Protein 5Y44 (pdb70)

Organism: Homo sapiens (NCBI:txid9606)

InterPro domains:
  IPR000536 Nuclear hormone receptor, ligand-binding domain [PF00104] (298-469)
  IPR000536 Nuclear hormone receptor, ligand-binding domain [PS51843] (262-486)
  IPR000536 Nuclear hormone receptor, ligand-binding domain [SM00430] (303-458)
  IPR001628 Zinc finger, nuclear hormone receptor-type [PF00105] (136-202)
  IPR001628 Zinc finger, nuclear hormone receptor-type [PR00047] (137-153)
  IPR001628 Zinc finger, nuclear hormone receptor-type [PR00047] (153-168)
  IPR001628 Zinc finger, nuclear hormone receptor-type [PR00047] (186-194)
  IPR001628 Zinc finger, nuclear hormone receptor-type [PR00047] (194-202)
  IPR001628 Zinc finger, nuclear hormone receptor-type [PS00031] (137-163)
  IPR001628 Zinc finger, nuclear hormone receptor-type [PS51030] (134-209)
  IPR001628 Zinc finger, nuclear hormone receptor-type [SM00399] (134-205)
  IPR001723 Nuclear hormone receptor [PR00398] (304-325)
  IPR001723 Nuclear hormone receptor [PR00398] (325-341)
  IPR001723 Nuclear hormone receptor [PR00398] (389-404)
  IPR001723 Nuclear hormone receptor [PR00398] (446-463)
  IPR001728 Thyroid hormone receptor [PR00546] (125-139)
  IPR001728 Thyroid hormone receptor [PR00546] (301-322)
  IPR001728 Thyroid hormone receptor [PR00546] (327-346)
  IPR001728 Thyroid hormone receptor [PR00546] (389-411)
  IPR013088 Zinc finger, NHR/GATA-type [G3DSA:3.30.50.10] (129-211)

Nearest PDB structures (foldseek):
  5y44-assembly1_A  TM=1.004E+00  e=1.341E-29  Homo sapiens
  5y49-assembly1_A  TM=9.981E-01  e=1.741E-26  Homo sapiens
  5yxj-assembly1_A  TM=9.902E-01  e=1.170E-25  Homo sapiens
  3bej-assembly1_A  TM=9.852E-01  e=1.356E-24  Homo sapiens
  5yxl-assembly2_C  TM=9.918E-01  e=2.159E-23  Homo sapiens

CATH classification: 1.10.565.10

Sequence (235 aa):
ELTPDQQTLLHFIMDSYNKQRMPQEITNKILKEAFSAEENFLILTEMATNHVQVLVEFTKKLPGFQTLDHEDQIALLKGSAVEAMFLRSAEIFNKSGHSDLLEERIRNSGISDEYITPMFSFYKSIGELKMTQEEYALLTAIVILSPDRQYIKDREAVEKLQEPLLDVLQKLCKIHQPENPQHFAKLLGRLTELRTFNHHHAEMLMSWRVDHKFTPLLQEIWDVEHQLLRYLLDK

GO terms:
  GO:0000976 transcription cis-regulatory region binding (F, IMP)
  GO:0006355 regulation of DNA-templated transcription (P, IMP)
  GO:0005515 protein binding (F, IPI)
  GO:0000977 RNA polymerase II transcription regulatory region sequence-specific DNA binding (F, IDA)
  GO:0045944 positive regulation of transcription by RNA polymerase II (P, IDA)
  GO:0032052 bile acid binding (F, IDA)
  GO:0038186 bile acid nuclear receptor activity (F, IDA)
  GO:1905695 positive regulation of phosphatidic acid biosynthetic process (P, IDA)
  GO:0038185 nuclear receptor-mediated bile acid signaling pathway (P, TAS)
  GO:1903413 cellular response to bile acid (P, IMP)
  GO:0004879 nuclear receptor activity (F, IDA)
  GO:0001228 DNA-binding transcription activator activity, RNA polymerase II-specific (F, IDA)
  GO:0045893 positive regulation of DNA-templated transcription (P, IDA)
  GO:0010903 negative regulation of very-low-density lipoprotein particle remodeling (P, IDA)
  GO:0000785 chromatin (C, IC)
  GO:0035356 intracellular triglyceride homeostasis (P, IDA)
  GO:0043066 negative regulation of apoptotic process (P, IDA)
  GO:0043124 negative regulation of canonical NF-kappaB signal transduction (P, IDA)
  GO:0010988 regulation of low-density lipoprotein particle clearance (P, IDA)
  GO:0032689 negative regulation of type II interferon production (P, IDA)

Radius of gyration: 17.78 Å; Cα contacts (8 Å, |Δi|>4): 221; chains: 2; bounding box: 31×43×45 Å

Secondary structure (DSSP, 8-state):
---HHHHHHHHHHHHHHHH----HHHHHHHHHSPPSHHHHHHHHHHHHHHHHHHHHHHHHTSTTGGGS-HHHHHHHHHHHHHHHHHHHHHHHHH--TTHHHHHHHHTTSS--HHHHHHHHHHHHHHHTT---HHHHHHHHHHHHT-TTSTT-S-HHHHHHHHHHHHHHHHHHHHHH-TT-TTHHHHHHHHHHHHHHHHHHHHHHHHHHTTT----HHHHHHHT-/--HHHHHHHH-

Structure (mmCIF, N/CA/C/O backbone):
data_5Y44
#
_entry.id   5Y44
#
_cell.length_a   34.678
_cell.length_b   161.490
_cell.length_c   115.762
_cell.angle_alpha   90.000
_cell.angle_beta   90.000
_cell.angle_gamma   90.000
#
_symmetry.space_group_name_H-M   'C 2 2 21'
#
loop_
_entity.id
_entity.type
_entity.pdbx_description
1 polymer 'Bile acid receptor'
2 polymer 'Peptide from Nuclear receptor coactivator 1'
3 non-polymer '[(1R,2R,4R)-1,7,7-trimethyl-2-bicyclo[2.2.1]heptanyl] 4-azanyl-3-methyl-benzoate'
4 non-polymer 'SULFATE ION'
5 water water
#
loop_
_atom_site.group_PDB
_atom_site.id
_atom_site.type_symbol
_atom_site.label_atom_id
_atom_site.label_alt_id
_atom_site.label_comp_id
_atom_site.label_asym_id
_atom_site.label_entity_id
_atom_site.label_seq_id
_atom_site.pdbx_PDB_ins_code
_atom_site.Cartn_x
_atom_site.Cartn_y
_atom_site.Cartn_z
_atom_site.occupancy
_atom_site.B_iso_or_equiv
_atom_site.auth_seq_id
_atom_site.auth_comp_id
_atom_site.auth_asym_id
_atom_site.auth_atom_id
_atom_site.pdbx_PDB_model_num
ATOM 1 N N . GLU A 1 1 ? 24.947 37.232 9.934 1.00 56.07 248 GLU A N 1
ATOM 2 C CA . GLU A 1 1 ? 23.632 37.446 10.596 1.00 51.00 248 GLU A CA 1
ATOM 3 C C . GLU A 1 1 ? 23.089 36.133 11.185 1.00 44.30 248 GLU A C 1
ATOM 4 O O . GLU A 1 1 ? 22.478 36.180 12.252 1.00 40.21 248 GLU A O 1
ATOM 10 N N . LEU A 1 2 ? 23.312 34.969 10.558 1.00 37.20 249 LEU A N 1
ATOM 11 C CA . LEU A 1 2 ? 22.753 33.723 11.134 1.00 38.04 249 LEU A CA 1
ATOM 12 C C . LEU A 1 2 ? 23.252 33.532 12.557 1.00 36.46 249 LEU A C 1
ATOM 13 O O . LEU A 1 2 ? 24.412 33.753 12.797 1.00 36.24 249 LEU A O 1
ATOM 18 N N . THR A 1 3 ? 22.368 33.136 13.471 1.00 33.85 250 THR A N 1
ATOM 19 C CA . THR A 1 3 ? 22.738 32.721 14.811 1.00 36.06 250 THR A CA 1
ATOM 20 C C . THR A 1 3 ? 23.361 31.330 14.774 1.00 40.34 250 THR A C 1
ATOM 21 O O . THR A 1 3 ? 23.219 30.601 13.764 1.00 41.22 250 THR A O 1
ATOM 25 N N . PRO A 1 4 ? 24.026 30.934 15.883 1.00 42.87 251 PRO A N 1
ATOM 26 C CA . PRO A 1 4 ? 24.556 29.564 15.975 1.00 39.17 251 PRO A CA 1
ATOM 27 C C . PRO A 1 4 ? 23.493 28.510 15.627 1.00 34.03 251 PRO A C 1
ATOM 28 O O . PRO A 1 4 ? 23.717 27.677 14.782 1.00 30.56 251 PRO A O 1
ATOM 32 N N . ASP A 1 5 ? 22.334 28.592 16.255 1.00 31.53 252 ASP A N 1
ATOM 33 C CA . ASP A 1 5 ? 21.240 27.657 15.981 1.00 31.65 252 ASP A CA 1
ATOM 34 C C . ASP A 1 5 ? 20.720 27.706 14.520 1.00 30.51 252 ASP A C 1
ATOM 35 O O . ASP A 1 5 ? 20.348 26.693 14.007 1.00 27.88 252 ASP A O 1
ATOM 40 N N . GLN A 1 6 ? 20.733 28.866 13.873 1.00 29.78 253 GLN A N 1
ATOM 41 C CA . GLN A 1 6 ? 20.368 28.979 12.451 1.00 33.75 253 GLN A CA 1
ATOM 42 C C . GLN A 1 6 ? 21.354 28.280 11.511 1.00 34.52 253 GLN A C 1
ATOM 43 O O . GLN A 1 6 ? 20.945 27.740 10.464 1.00 27.72 253 GLN A O 1
ATOM 49 N N . GLN A 1 7 ? 22.631 28.321 11.907 1.00 36.61 254 GLN A N 1
ATOM 50 C CA . GLN A 1 7 ? 23.727 27.728 11.137 1.00 36.64 254 GLN A CA 1
ATOM 51 C C . GLN A 1 7 ? 23.561 26.249 11.215 1.00 33.18 254 GLN A C 1
ATOM 52 O O . GLN A 1 7 ? 23.615 25.573 10.185 1.00 33.70 254 GLN A O 1
ATOM 58 N N . THR A 1 8 ? 23.445 25.765 12.452 1.00 30.19 255 THR A N 1
ATOM 59 C CA . THR A 1 8 ? 23.212 24.351 12.759 1.00 30.85 255 THR A CA 1
ATOM 60 C C . THR A 1 8 ? 22.046 23.805 11.921 1.00 33.23 255 THR A C 1
ATOM 61 O O . THR A 1 8 ? 22.188 22.748 11.290 1.00 32.60 255 THR A O 1
ATOM 65 N N . LEU A 1 9 ? 20.920 24.554 11.915 1.00 29.48 256 LEU A N 1
ATOM 66 C CA . LEU A 1 9 ? 19.736 24.216 11.110 1.00 27.11 256 LEU A CA 1
ATOM 67 C C . LEU A 1 9 ? 20.056 24.217 9.632 1.00 24.94 256 LEU A C 1
ATOM 68 O O . LEU A 1 9 ? 19.629 23.326 8.959 1.00 24.10 256 LEU A O 1
ATOM 73 N N . LEU A 1 10 ? 20.775 25.221 9.150 1.00 22.35 257 LEU A N 1
ATOM 74 C CA . LEU A 1 10 ? 21.122 25.301 7.742 1.00 21.59 257 LEU A CA 1
ATOM 75 C C . LEU A 1 10 ? 22.012 24.128 7.276 1.00 23.21 257 LEU A C 1
ATOM 76 O O . LEU A 1 10 ? 21.852 23.637 6.165 1.00 20.60 257 LEU A O 1
ATOM 81 N N . HIS A 1 11 ? 22.912 23.686 8.144 1.00 24.48 258 HIS A N 1
ATOM 82 C CA . HIS A 1 11 ? 23.832 22.598 7.838 1.00 24.44 258 HIS A CA 1
ATOM 83 C C . HIS A 1 11 ? 23.121 21.268 7.766 1.00 25.34 258 HIS A C 1
ATOM 84 O O . HIS A 1 11 ? 23.406 20.504 6.835 1.00 24.69 258 HIS A O 1
ATOM 91 N N . PHE A 1 12 ? 22.234 20.978 8.722 1.00 24.13 259 PHE A N 1
ATOM 92 C CA . PHE A 1 12 ? 21.395 19.784 8.626 1.00 27.41 259 PHE A CA 1
ATOM 93 C C . PHE A 1 12 ? 20.622 19.669 7.327 1.00 24.82 259 PHE A C 1
ATOM 94 O O . PHE A 1 12 ? 20.582 18.607 6.723 1.00 26.77 259 PHE A O 1
ATOM 102 N N . ILE A 1 13 ? 19.988 20.777 6.961 1.00 22.72 260 ILE A N 1
ATOM 103 C CA . ILE A 1 13 ? 19.265 20.929 5.715 1.00 21.86 260 ILE A CA 1
ATOM 104 C C . ILE A 1 13 ? 20.161 20.657 4.495 1.00 22.81 260 ILE A C 1
ATOM 105 O O . ILE A 1 13 ? 19.774 19.930 3.609 1.00 22.16 260 ILE A O 1
ATOM 110 N N . MET A 1 14 ? 21.298 21.329 4.427 1.00 24.12 261 MET A N 1
ATOM 111 C CA . MET A 1 14 ? 22.270 21.134 3.369 1.00 23.87 261 MET A CA 1
ATOM 112 C C . MET A 1 14 ? 22.862 19.712 3.343 1.00 24.52 261 MET A C 1
ATOM 113 O O . MET A 1 14 ? 22.999 19.141 2.292 1.00 21.16 261 MET A O 1
ATOM 118 N N . ASP A 1 15 ? 23.146 19.128 4.492 1.00 26.78 262 ASP A N 1
ATOM 119 C CA . ASP A 1 15 ? 23.613 17.738 4.546 1.00 29.51 262 ASP A CA 1
ATOM 120 C C . ASP A 1 15 ? 22.620 16.782 3.881 1.00 32.08 262 ASP A C 1
ATOM 121 O O . ASP A 1 15 ? 22.980 15.924 3.066 1.00 26.76 262 ASP A O 1
ATOM 126 N N . SER A 1 16 ? 21.357 17.025 4.164 1.00 29.92 263 SER A N 1
ATOM 127 C CA . SER A 1 16 ? 20.313 16.166 3.705 1.00 28.48 263 SER A CA 1
ATOM 128 C C . SER A 1 16 ? 20.018 16.484 2.229 1.00 23.33 263 SER A C 1
ATOM 129 O O . SER A 1 16 ? 19.920 15.620 1.399 1.00 23.28 263 SER A O 1
ATOM 132 N N . TYR A 1 17 ? 20.010 17.731 1.865 1.00 21.89 264 TYR A N 1
ATOM 133 C CA . TYR A 1 17 ? 19.750 18.088 0.494 1.00 22.41 264 TYR A CA 1
ATOM 134 C C . TYR A 1 17 ? 20.790 17.530 -0.461 1.00 26.06 264 TYR A C 1
ATOM 135 O O . TYR A 1 17 ? 20.472 17.154 -1.593 1.00 26.08 264 TYR A O 1
ATOM 144 N N . ASN A 1 18 ? 22.043 17.522 -0.026 1.00 28.02 265 ASN A N 1
ATOM 145 C CA . ASN A 1 18 ? 23.107 17.019 -0.882 1.00 34.15 265 ASN A CA 1
ATOM 146 C C . ASN A 1 18 ? 23.166 15.507 -1.059 1.00 35.17 265 ASN A C 1
ATOM 147 O O . ASN A 1 18 ? 23.692 15.084 -2.027 1.00 37.82 265 ASN A O 1
ATOM 152 N N . LYS A 1 19 ? 22.648 14.705 -0.135 1.00 39.09 266 LYS A N 1
ATOM 153 C CA . LYS A 1 19 ? 22.575 13.263 -0.331 1.00 41.74 266 LYS A CA 1
ATOM 154 C C . LYS A 1 19 ? 21.615 12.845 -1.446 1.00 44.38 266 LYS A C 1
ATOM 155 O O . LYS A 1 19 ? 21.698 11.723 -1.903 1.00 43.53 266 LYS A O 1
ATOM 161 N N . GLN A 1 20 ? 20.802 13.777 -1.946 1.00 47.86 267 GLN A N 1
ATOM 162 C CA . GLN A 1 20 ? 19.838 13.551 -3.038 1.00 54.08 267 GLN A CA 1
ATOM 163 C C . GLN A 1 20 ? 20.572 13.385 -4.320 1.00 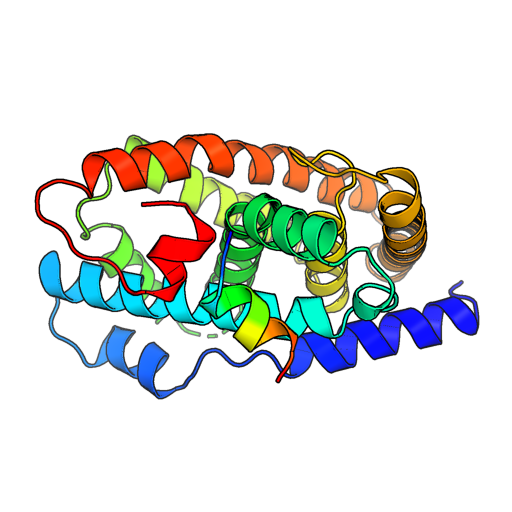52.32 267 GLN A C 1
ATOM 164 O O . GLN A 1 20 ? 21.100 14.337 -4.826 1.00 54.13 267 GLN A O 1
ATOM 170 N N . ARG A 1 21 ? 20.548 12.201 -4.876 1.00 55.91 268 ARG A N 1
ATOM 171 C CA . ARG A 1 21 ? 21.214 11.875 -6.147 1.00 59.93 268 ARG A CA 1
ATOM 172 C C . ARG A 1 21 ? 20.116 11.542 -7.155 1.00 48.51 268 ARG A C 1
ATOM 173 O O . ARG A 1 21 ? 19.202 10.818 -6.824 1.00 43.35 268 ARG A O 1
ATOM 181 N N . MET A 1 22 ? 20.165 12.127 -8.343 1.00 49.15 269 MET A N 1
ATOM 182 C CA . MET A 1 22 ? 19.497 11.566 -9.551 1.00 48.41 269 MET A CA 1
ATOM 183 C C . MET A 1 22 ? 20.433 10.440 -10.040 1.00 39.34 269 MET A C 1
ATOM 184 O O . MET A 1 22 ? 21.551 10.724 -10.388 1.00 33.75 269 MET A O 1
ATOM 189 N N . PRO A 1 23 ? 20.021 9.153 -9.987 1.00 34.67 270 PRO A N 1
ATOM 190 C CA . PRO A 1 23 ? 20.968 8.133 -10.401 1.00 33.05 270 PRO A CA 1
ATOM 191 C C . PRO A 1 23 ? 21.443 8.210 -11.873 1.00 32.72 270 PRO A C 1
ATOM 192 O O . PRO A 1 23 ? 20.674 8.501 -12.810 1.00 26.73 270 PRO A O 1
ATOM 196 N N . GLN A 1 24 ? 22.714 7.897 -12.040 1.00 32.76 271 GLN A N 1
ATOM 197 C CA . GLN A 1 24 ? 23.316 7.781 -13.327 1.00 35.07 271 GLN A CA 1
ATOM 198 C C . GLN A 1 24 ? 22.543 6.852 -14.267 1.00 34.86 271 GLN A C 1
ATOM 199 O O . GLN A 1 24 ? 22.397 7.152 -15.437 1.00 34.12 271 GLN A O 1
ATOM 205 N N . GLU A 1 25 ? 22.090 5.711 -13.771 1.00 37.57 272 GLU A N 1
ATOM 206 C CA . GLU A 1 25 ? 21.317 4.783 -14.578 1.00 38.14 272 GLU A CA 1
ATOM 207 C C . GLU A 1 25 ? 20.162 5.533 -15.298 1.00 32.59 272 GLU A C 1
ATOM 208 O O . GLU A 1 25 ? 19.831 5.212 -16.441 1.00 33.89 272 GLU A O 1
ATOM 214 N N . ILE A 1 26 ? 19.599 6.558 -14.673 1.00 27.68 273 ILE A N 1
ATOM 215 C CA . ILE A 1 26 ? 18.447 7.273 -15.230 1.00 27.66 273 ILE A CA 1
ATOM 216 C C . ILE A 1 26 ? 18.830 8.359 -16.153 1.00 25.13 273 ILE A C 1
ATOM 217 O O . ILE A 1 26 ? 18.199 8.560 -17.237 1.00 21.98 273 ILE A O 1
ATOM 222 N N . THR A 1 27 ? 19.882 9.057 -15.781 1.00 25.29 274 THR A N 1
ATOM 223 C CA . THR A 1 27 ? 20.380 10.106 -16.667 1.00 28.04 274 THR A CA 1
ATOM 224 C C . THR A 1 27 ? 20.910 9.443 -17.959 1.00 25.75 274 THR A C 1
ATOM 225 O O . THR A 1 27 ? 20.708 9.994 -19.059 1.00 21.34 274 THR A O 1
ATOM 229 N N . ASN A 1 28 ? 21.503 8.246 -17.813 1.00 21.89 275 ASN A N 1
ATOM 230 C CA . ASN A 1 28 ? 21.982 7.506 -18.972 1.00 24.27 275 ASN A CA 1
ATOM 231 C C . ASN A 1 28 ? 20.838 7.280 -19.982 1.00 24.08 275 ASN A C 1
ATOM 232 O O . ASN A 1 28 ? 21.052 7.448 -21.160 1.00 21.42 275 ASN A O 1
ATOM 237 N N . LYS A 1 29 ? 19.644 6.914 -19.522 1.00 23.21 276 LYS A N 1
ATOM 238 C CA . LYS A 1 29 ? 18.532 6.634 -20.425 1.00 24.22 276 LYS A CA 1
ATOM 239 C C . LYS A 1 29 ? 18.106 7.826 -21.283 1.00 23.57 276 LYS A C 1
ATOM 240 O O . LYS A 1 29 ? 17.701 7.661 -22.427 1.00 23.60 276 LYS A O 1
ATOM 246 N N . ILE A 1 30 ? 18.263 9.021 -20.742 1.00 27.41 277 ILE A N 1
ATOM 247 C CA . ILE A 1 30 ? 17.977 10.243 -21.439 1.00 30.45 277 ILE A CA 1
ATOM 248 C C . ILE A 1 30 ? 18.718 10.347 -22.744 1.00 32.73 277 ILE A C 1
ATOM 249 O O . ILE A 1 30 ? 18.131 10.826 -23.689 1.00 33.68 277 ILE A O 1
ATOM 254 N N . LEU A 1 31 ? 19.945 9.836 -22.847 1.00 37.19 278 LEU A N 1
ATOM 255 C CA . LEU A 1 31 ? 20.597 9.636 -24.185 1.00 39.63 278 LEU A CA 1
ATOM 256 C C . LEU A 1 31 ? 20.484 8.241 -24.728 1.00 43.07 278 LEU A C 1
ATOM 257 O O . LEU A 1 31 ? 20.244 8.029 -25.896 1.00 55.60 278 LEU A O 1
ATOM 262 N N . LYS A 1 32 ? 20.720 7.259 -23.908 1.00 39.71 279 LYS A N 1
ATOM 263 C CA . LYS A 1 32 ? 20.911 5.948 -24.452 1.00 42.65 279 LYS A CA 1
ATOM 264 C C . LYS A 1 32 ? 19.648 5.283 -25.001 1.00 39.75 279 LYS A C 1
ATOM 265 O O . LYS A 1 32 ? 19.777 4.263 -25.681 1.00 43.50 279 LYS A O 1
ATOM 271 N N . GLU A 1 33 ? 18.448 5.758 -24.676 1.00 31.82 280 GLU A N 1
ATOM 272 C CA . GLU A 1 33 ? 17.300 5.041 -25.149 1.00 33.15 280 GLU A CA 1
ATOM 273 C C . GLU A 1 33 ? 16.850 5.670 -26.447 1.00 31.62 280 GLU A C 1
ATOM 274 O O . GLU A 1 33 ? 16.993 6.872 -26.660 1.00 31.55 280 GLU A O 1
ATOM 280 N N . ALA A 1 34 ? 16.260 4.830 -27.278 1.00 29.72 281 ALA A N 1
ATOM 281 C CA . ALA A 1 34 ? 15.414 5.257 -28.398 1.00 31.74 281 ALA A CA 1
ATOM 282 C C . ALA A 1 34 ? 14.340 6.258 -27.968 1.00 30.24 281 ALA A C 1
ATOM 283 O O . ALA A 1 34 ? 13.930 6.288 -26.820 1.00 29.44 281 ALA A O 1
ATOM 285 N N . PHE A 1 35 ? 13.915 7.076 -28.911 1.00 29.83 282 PHE A N 1
ATOM 286 C CA . PHE A 1 35 ? 12.860 8.038 -28.742 1.00 30.92 282 PHE A CA 1
ATOM 287 C C . PHE A 1 35 ? 11.611 7.504 -29.401 1.00 34.32 282 PHE A C 1
ATOM 288 O O . PHE A 1 35 ? 11.622 7.119 -30.558 1.00 39.78 282 PHE A O 1
ATOM 296 N N . SER A 1 36 ? 10.540 7.465 -28.645 1.00 33.45 283 SER A N 1
ATOM 297 C CA . SER A 1 36 ? 9.203 7.361 -29.183 1.00 30.12 283 SER A CA 1
ATOM 298 C C . SER A 1 36 ? 8.412 7.902 -28.009 1.00 32.12 283 SER A C 1
ATOM 299 O O . SER A 1 36 ? 8.990 8.144 -26.946 1.00 31.51 283 SER A O 1
ATOM 302 N N . ALA A 1 37 ? 7.116 8.112 -28.185 1.00 32.48 284 ALA A N 1
ATOM 303 C CA . ALA A 1 37 ? 6.262 8.578 -27.123 1.00 31.80 284 ALA A CA 1
ATOM 304 C C . ALA A 1 37 ? 6.259 7.648 -25.904 1.00 31.43 284 ALA A C 1
ATOM 305 O O . ALA A 1 37 ? 6.163 8.104 -24.761 1.00 29.01 284 ALA A O 1
ATOM 307 N N . GLU A 1 38 ? 6.365 6.361 -26.189 1.00 32.29 285 GLU A N 1
ATOM 308 C CA . GLU A 1 38 ? 6.302 5.296 -25.224 1.00 32.58 285 GLU A CA 1
ATOM 309 C C . GLU A 1 38 ? 7.568 5.221 -24.408 1.00 28.89 285 GLU A C 1
ATOM 310 O O . GLU A 1 38 ? 7.507 5.150 -23.213 1.00 29.37 285 GLU A O 1
ATOM 316 N N . GLU A 1 39 ? 8.715 5.245 -25.065 1.00 28.73 286 GLU A N 1
ATOM 317 C CA . GLU A 1 39 ? 10.006 5.230 -24.390 1.00 28.09 286 GLU A CA 1
ATOM 318 C C . GLU A 1 39 ? 10.213 6.470 -23.571 1.00 21.69 286 GLU A C 1
ATOM 319 O O . GLU A 1 39 ? 10.651 6.391 -22.470 1.00 23.38 286 GLU A O 1
ATOM 325 N N . ASN A 1 40 ? 9.831 7.588 -24.100 1.00 20.87 287 ASN A N 1
ATOM 326 C CA . ASN A 1 40 ? 9.939 8.842 -23.422 1.00 21.27 287 ASN A CA 1
ATOM 327 C C . ASN A 1 40 ? 9.055 8.846 -22.118 1.00 21.77 287 ASN A C 1
ATOM 328 O O . ASN A 1 40 ? 9.509 9.194 -20.991 1.00 18.93 287 ASN A O 1
ATOM 333 N N . PHE A 1 41 ? 7.818 8.429 -22.276 1.00 21.90 288 PHE A N 1
ATOM 334 C CA . PHE A 1 41 ? 6.944 8.257 -21.140 1.00 25.33 288 PHE A CA 1
ATOM 335 C C . PHE A 1 41 ? 7.512 7.273 -20.111 1.00 23.82 288 PHE A C 1
ATOM 336 O O . PHE A 1 41 ? 7.420 7.533 -18.923 1.00 22.28 288 PHE A O 1
ATOM 344 N N . LEU A 1 42 ? 8.102 6.170 -20.530 1.00 23.25 289 LEU A N 1
ATOM 345 C CA . LEU A 1 42 ? 8.688 5.294 -19.534 1.00 24.78 289 LEU A CA 1
ATOM 346 C C . LEU A 1 42 ? 9.800 5.994 -18.767 1.00 22.31 289 LEU A C 1
ATOM 347 O O . LEU A 1 42 ? 9.930 5.776 -17.609 1.00 19.50 289 LEU A O 1
ATOM 352 N N . ILE A 1 43 ? 10.579 6.827 -19.448 1.00 19.33 290 ILE A N 1
ATOM 353 C CA . ILE A 1 43 ? 11.709 7.448 -18.854 1.00 19.47 290 ILE A CA 1
ATOM 354 C C . ILE A 1 43 ? 11.268 8.492 -17.832 1.00 17.94 290 ILE A C 1
ATOM 355 O O . ILE A 1 43 ? 11.803 8.577 -16.726 1.00 16.82 290 ILE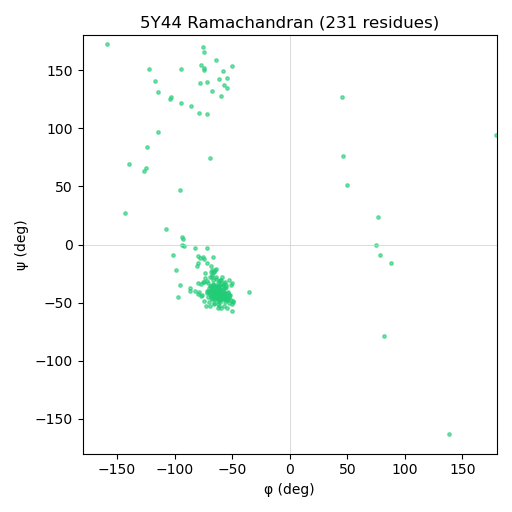 A O 1
ATOM 360 N N . LEU A 1 44 ? 10.260 9.226 -18.217 1.00 16.95 291 LEU A N 1
ATOM 361 C CA . LEU A 1 44 ? 9.650 10.173 -17.363 1.00 18.59 291 LEU A CA 1
ATOM 362 C C . LEU A 1 44 ? 8.986 9.551 -16.152 1.00 19.69 291 LEU A C 1
ATOM 363 O O . LEU A 1 44 ? 9.053 10.137 -15.060 1.00 20.97 291 LEU A O 1
ATOM 368 N N . THR A 1 45 ? 8.396 8.374 -16.332 1.00 19.63 292 THR A N 1
ATOM 369 C CA . THR A 1 45 ? 7.813 7.641 -15.218 1.00 20.62 292 THR A CA 1
ATOM 370 C C . THR A 1 45 ? 8.899 7.345 -14.233 1.00 19.95 292 THR A C 1
ATOM 371 O O . THR A 1 45 ? 8.781 7.633 -13.064 1.00 19.17 292 THR A O 1
ATOM 375 N N . GLU A 1 46 ? 10.004 6.892 -14.744 1.00 20.59 293 GLU A N 1
ATOM 376 C CA . GLU A 1 46 ? 11.089 6.514 -13.880 1.00 22.47 293 GLU A CA 1
ATOM 377 C C . GLU A 1 46 ? 11.730 7.726 -13.168 1.00 19.17 293 GLU A C 1
ATOM 378 O O . GLU A 1 46 ? 12.128 7.628 -12.020 1.00 19.71 293 GLU A O 1
ATOM 384 N N . MET A 1 47 ? 11.888 8.829 -13.878 1.00 17.61 294 MET A N 1
ATOM 385 C CA . MET A 1 47 ? 12.350 10.077 -13.264 1.00 21.30 294 MET A CA 1
ATOM 386 C C . MET A 1 47 ? 11.419 10.613 -12.166 1.00 17.86 294 MET A C 1
ATOM 387 O O . MET A 1 47 ? 11.888 10.964 -11.099 1.00 17.65 294 MET A O 1
ATOM 392 N N . ALA A 1 48 ? 10.134 10.602 -12.439 1.00 14.50 295 ALA A N 1
ATOM 393 C CA . ALA A 1 48 ? 9.140 11.033 -11.461 1.00 17.20 295 ALA A CA 1
ATOM 394 C C . ALA A 1 48 ? 9.221 10.167 -10.246 1.00 16.24 295 ALA A C 1
ATOM 395 O O . ALA A 1 48 ? 9.280 10.654 -9.136 1.00 16.06 295 ALA A O 1
ATOM 397 N N . THR A 1 49 ? 9.407 8.890 -10.481 1.00 15.85 296 THR A N 1
ATOM 398 C CA . THR A 1 49 ? 9.556 7.976 -9.382 1.00 15.40 296 THR A CA 1
ATOM 399 C C . THR A 1 49 ? 10.737 8.309 -8.502 1.00 14.92 296 THR A C 1
ATOM 400 O O . THR A 1 49 ? 10.629 8.302 -7.203 1.00 14.63 296 THR A O 1
ATOM 404 N N . ASN A 1 50 ? 11.854 8.566 -9.155 1.00 14.75 297 ASN A N 1
ATOM 405 C CA . ASN A 1 50 ? 13.056 8.894 -8.415 1.00 15.96 297 ASN A CA 1
ATOM 406 C C . ASN A 1 50 ? 12.861 10.227 -7.698 1.00 15.72 297 ASN A C 1
ATOM 407 O O . ASN A 1 50 ? 13.188 10.326 -6.561 1.00 16.57 297 ASN A O 1
ATOM 412 N N . HIS A 1 51 ? 12.266 11.218 -8.332 1.00 16.20 298 HIS A N 1
ATOM 413 C CA . HIS A 1 51 ? 12.022 12.482 -7.631 1.00 17.75 298 HIS A CA 1
ATOM 414 C C . HIS A 1 51 ? 11.237 12.256 -6.321 1.00 16.33 298 HIS A C 1
ATOM 415 O O . HIS A 1 51 ? 11.605 12.791 -5.311 1.00 14.78 298 HIS A O 1
ATOM 422 N N . VAL A 1 52 ? 10.170 11.463 -6.358 1.00 14.84 299 VAL A N 1
ATOM 423 C CA . VAL A 1 52 ? 9.389 11.245 -5.162 1.00 15.97 299 VAL A CA 1
ATOM 424 C C . VAL A 1 52 ? 10.150 10.437 -4.123 1.00 17.42 299 VAL A C 1
ATOM 425 O O . VAL A 1 52 ? 10.049 10.680 -2.905 1.00 17.78 299 VAL A O 1
ATOM 429 N N . GLN A 1 53 ? 10.943 9.502 -4.613 1.00 18.93 300 GLN A N 1
ATOM 430 C CA . GLN A 1 53 ? 11.829 8.727 -3.758 1.00 20.74 300 GLN A CA 1
ATOM 431 C C . GLN A 1 53 ? 12.727 9.655 -2.984 1.00 18.61 300 GLN A C 1
ATOM 432 O O . GLN A 1 53 ? 12.886 9.523 -1.785 1.00 18.09 300 GLN A O 1
ATOM 438 N N . VA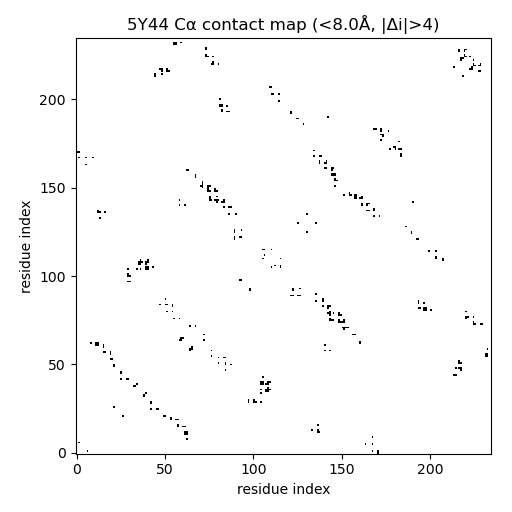L A 1 54 ? 13.329 10.560 -3.705 1.00 16.77 301 VAL A N 1
ATOM 439 C CA . VAL A 1 54 ? 14.288 11.475 -3.135 1.00 19.79 301 VAL A CA 1
ATOM 440 C C . VAL A 1 54 ? 13.603 12.474 -2.212 1.00 19.79 301 VAL A C 1
ATOM 44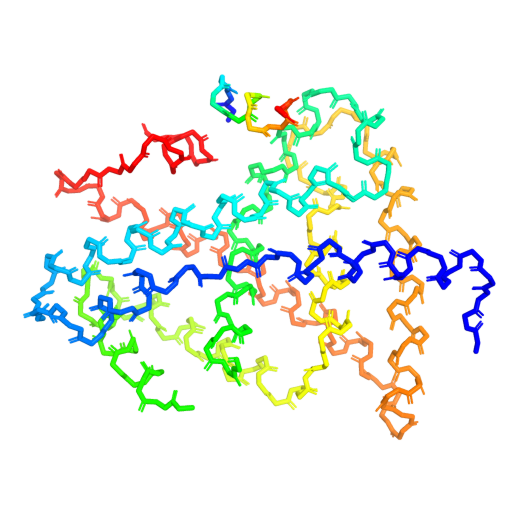1 O O . VAL A 1 54 ? 14.152 12.871 -1.197 1.00 19.41 301 VAL A O 1
ATOM 445 N N . LEU A 1 55 ? 12.398 12.882 -2.566 1.00 20.39 302 LEU A N 1
ATOM 446 C CA . LEU A 1 55 ? 11.627 13.748 -1.691 1.00 22.21 302 LEU A CA 1
ATOM 447 C C . LEU A 1 55 ? 11.427 13.099 -0.306 1.00 20.07 302 LEU A C 1
ATOM 448 O O . LEU A 1 55 ? 11.514 13.737 0.698 1.00 17.06 302 LEU A O 1
ATOM 453 N N . VAL A 1 56 ? 11.080 11.825 -0.284 1.00 19.25 303 VAL A N 1
ATOM 454 C CA . VAL A 1 56 ? 10.796 11.160 0.981 1.00 18.41 303 VAL A CA 1
ATOM 455 C C . VAL A 1 56 ? 12.064 11.146 1.825 1.00 19.91 303 VAL A C 1
ATOM 456 O O . VAL A 1 56 ? 11.986 11.471 3.032 1.00 20.67 303 VAL A O 1
ATOM 460 N N . GLU A 1 57 ? 13.204 10.804 1.197 1.00 19.67 304 GLU A N 1
ATOM 461 C CA . GLU A 1 57 ? 14.480 10.762 1.860 1.00 20.37 304 GLU A CA 1
ATOM 462 C C . GLU A 1 57 ? 14.872 12.133 2.465 1.00 18.64 304 GLU A C 1
ATOM 463 O O . GLU A 1 57 ? 15.356 12.169 3.582 1.00 18.29 304 GLU A O 1
ATOM 469 N N . PHE A 1 58 ? 14.647 13.202 1.729 1.00 15.52 305 PHE A N 1
ATOM 470 C CA . PHE A 1 58 ? 14.884 14.540 2.177 1.00 15.78 305 PHE A CA 1
ATOM 471 C C . PHE A 1 58 ? 13.954 14.887 3.309 1.00 15.66 305 PHE A C 1
ATOM 472 O O . PHE A 1 58 ? 14.390 15.366 4.357 1.00 14.88 305 PHE A O 1
ATOM 480 N N . THR A 1 59 ? 12.686 14.568 3.133 1.00 15.55 306 THR A N 1
ATOM 481 C CA . THR A 1 59 ? 11.694 14.938 4.114 1.00 16.70 306 THR A CA 1
ATOM 482 C C . THR A 1 59 ? 11.934 14.319 5.456 1.00 18.91 306 THR A C 1
ATOM 483 O O . THR A 1 59 ? 11.788 14.979 6.514 1.00 18.67 306 THR A O 1
ATOM 487 N N . LYS A 1 60 ? 12.276 13.035 5.450 1.00 21.24 307 LYS A N 1
ATOM 488 C CA . LYS A 1 60 ? 12.324 12.337 6.712 1.00 23.91 307 LYS A CA 1
ATOM 489 C C . LYS A 1 60 ? 13.455 12.870 7.598 1.00 24.49 307 LYS A C 1
ATOM 490 O O . LYS A 1 60 ? 13.383 12.772 8.822 1.00 23.37 307 LYS A O 1
ATOM 496 N N . LYS A 1 61 ? 14.440 13.486 6.976 1.00 23.92 308 LYS A N 1
ATOM 497 C CA . LYS A 1 61 ? 15.552 14.039 7.667 1.00 26.47 308 LYS A CA 1
ATOM 498 C C . LYS A 1 61 ? 15.366 15.505 7.996 1.00 24.65 308 LYS A C 1
ATOM 499 O O . LYS A 1 61 ? 16.293 16.123 8.454 1.00 26.41 308 LYS A O 1
ATOM 505 N N . LEU A 1 62 ? 14.206 16.101 7.766 1.00 23.58 309 LEU A N 1
ATOM 506 C CA . LEU A 1 62 ? 14.083 17.546 8.067 1.00 21.73 309 LEU A CA 1
ATOM 507 C C . LEU A 1 62 ? 13.919 17.668 9.603 1.00 22.08 309 LEU A C 1
ATOM 508 O O . LEU A 1 62 ? 13.258 16.825 10.228 1.00 22.45 309 LEU A O 1
ATOM 513 N N . PRO A 1 63 ? 14.570 18.644 10.223 1.00 22.44 310 PRO A N 1
ATOM 514 C CA . PRO A 1 63 ? 14.472 18.739 11.693 1.00 22.93 310 PRO A CA 1
ATOM 515 C C . PRO A 1 63 ? 13.078 18.925 12.166 1.00 20.90 310 PRO A C 1
ATOM 516 O O . PRO A 1 63 ? 12.353 19.766 11.630 1.00 19.33 310 PRO A O 1
ATOM 520 N N . GLY A 1 64 ? 12.703 18.056 13.101 1.00 19.78 311 GLY A N 1
ATOM 521 C CA . GLY A 1 64 ? 11.387 18.010 13.633 1.00 19.45 311 GLY A CA 1
ATOM 522 C C . GLY A 1 64 ? 10.366 17.159 12.927 1.00 21.25 311 GLY A C 1
ATOM 523 O O . GLY A 1 64 ? 9.323 16.838 13.549 1.00 20.87 311 GLY A O 1
ATOM 524 N N . PHE A 1 65 ? 10.633 16.743 11.669 1.00 21.23 312 PHE A N 1
ATOM 525 C CA . PHE A 1 65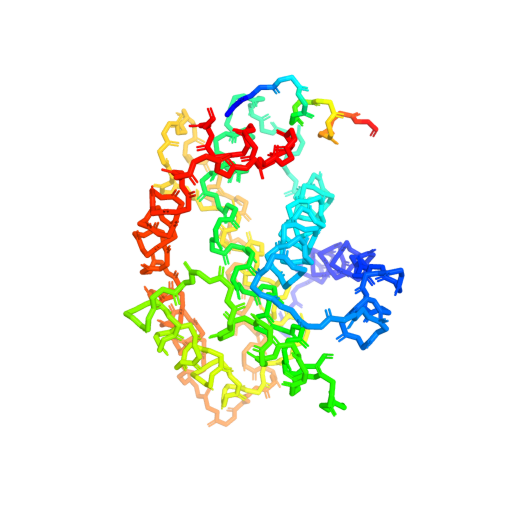 ? 9.642 15.974 10.924 1.00 20.15 312 PHE A CA 1
ATOM 526 C C . PHE A 1 65 ? 9.295 14.662 11.631 1.00 22.46 312 PHE A C 1
ATOM 527 O O . PHE A 1 65 ? 8.106 14.292 11.732 1.00 20.95 312 PHE A O 1
ATOM 535 N N . GLN A 1 66 ? 10.313 13.986 12.158 1.00 27.55 313 GLN A N 1
ATOM 536 C CA . GLN A 1 66 ? 10.101 12.714 12.895 1.00 36.51 313 GLN A CA 1
ATOM 537 C C . GLN A 1 66 ? 9.309 12.860 14.186 1.00 35.57 313 GLN A C 1
ATOM 538 O O . GLN A 1 66 ? 8.739 11.885 14.643 1.00 43.85 313 GLN A O 1
ATOM 544 N N . THR A 1 67 ? 9.262 14.054 14.763 1.0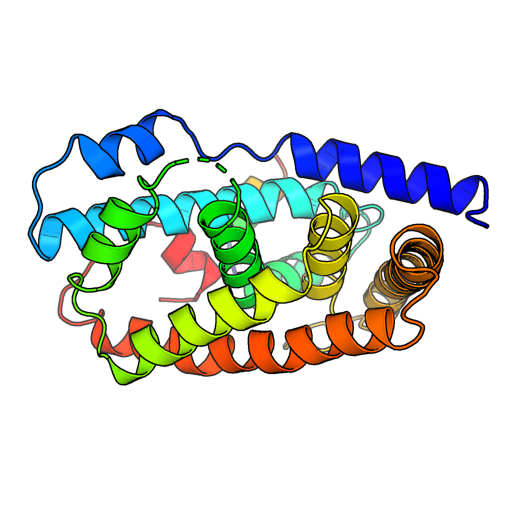0 35.80 314 THR A N 1
ATOM 545 C CA . THR A 1 67 ? 8.419 14.315 15.932 1.00 38.11 314 THR A CA 1
ATOM 546 C C . THR A 1 67 ? 6.933 14.537 15.570 1.00 36.50 314 THR A C 1
ATOM 547 O O . THR A 1 67 ? 6.122 14.619 16.478 1.00 41.30 314 THR A O 1
ATOM 551 N N . LEU A 1 68 ? 6.575 14.679 14.287 1.00 31.55 315 LEU A N 1
ATOM 552 C CA . LEU A 1 68 ? 5.194 14.977 13.888 1.00 26.30 315 LEU A CA 1
ATOM 553 C C . LEU A 1 68 ? 4.289 13.772 13.957 1.00 24.69 315 LEU A C 1
ATOM 554 O O . LEU A 1 68 ? 4.688 12.614 13.794 1.00 22.95 315 LEU A O 1
ATOM 559 N N . ASP A 1 69 ? 3.018 14.053 14.140 1.00 24.23 316 ASP A N 1
ATOM 560 C CA . ASP A 1 69 ? 2.035 13.000 14.100 1.00 23.61 316 ASP A CA 1
ATOM 561 C C . ASP A 1 69 ? 2.155 12.212 12.781 1.00 22.93 316 ASP A C 1
ATOM 562 O O . ASP A 1 69 ? 2.243 12.801 11.678 1.00 20.58 316 ASP A O 1
ATOM 567 N N . HIS A 1 70 ? 2.119 10.889 12.886 1.00 23.78 317 HIS A N 1
ATOM 568 C CA . HIS A 1 70 ? 2.371 10.062 11.712 1.00 26.97 317 HIS A CA 1
ATOM 569 C C . HIS A 1 70 ? 1.344 10.310 10.558 1.00 24.74 317 HIS A C 1
ATOM 570 O O . HIS A 1 70 ? 1.718 10.225 9.423 1.00 21.61 317 HIS A O 1
ATOM 577 N N . GLU A 1 71 ? 0.098 10.685 10.835 1.00 23.44 318 GLU A N 1
ATOM 578 C CA . GLU A 1 71 ? -0.837 10.988 9.746 1.00 23.72 318 GLU A CA 1
ATOM 579 C C . GLU A 1 71 ? -0.514 12.326 9.099 1.00 22.19 318 GLU A C 1
ATOM 580 O O . GLU A 1 71 ? -0.761 12.528 7.914 1.00 24.56 318 GLU A O 1
ATOM 586 N N . ASP A 1 72 ? -0.006 13.259 9.885 1.00 19.98 319 ASP A N 1
ATOM 587 C CA . ASP A 1 72 ? 0.319 14.556 9.362 1.00 19.63 319 ASP A CA 1
ATOM 588 C C . ASP A 1 72 ? 1.569 14.420 8.444 1.00 17.96 319 ASP A C 1
ATOM 589 O O . ASP A 1 72 ? 1.657 15.082 7.446 1.00 15.95 319 ASP A O 1
ATOM 594 N N . GLN A 1 73 ? 2.472 13.506 8.787 1.00 17.03 320 GLN A N 1
ATOM 595 C CA . GLN A 1 73 ? 3.641 13.270 7.993 1.00 16.97 320 GLN A CA 1
ATOM 596 C C . GLN A 1 73 ? 3.228 12.850 6.599 1.00 15.61 320 GLN A C 1
ATOM 597 O O . GLN A 1 73 ? 3.693 13.389 5.637 1.00 14.54 320 GLN A O 1
ATOM 603 N N . ILE A 1 74 ? 2.284 11.954 6.520 1.00 15.60 321 ILE A N 1
ATOM 604 C CA . ILE A 1 74 ? 1.792 11.470 5.244 1.00 16.43 321 ILE A CA 1
ATOM 605 C C . ILE A 1 74 ? 1.062 12.553 4.469 1.00 15.98 321 ILE A C 1
ATOM 606 O O . ILE A 1 74 ? 1.270 12.693 3.277 1.00 15.05 321 ILE A O 1
ATOM 611 N N . ALA A 1 75 ? 0.208 13.318 5.152 1.00 15.81 322 ALA A N 1
ATOM 612 C CA . ALA A 1 75 ? -0.462 14.444 4.509 1.00 15.99 322 ALA A CA 1
ATOM 613 C C . ALA A 1 75 ? 0.511 15.453 3.897 1.00 16.34 322 ALA A C 1
ATOM 614 O O . ALA A 1 75 ? 0.276 16.023 2.829 1.00 15.61 322 ALA A O 1
ATOM 616 N N . LEU A 1 76 ? 1.622 15.683 4.578 1.00 16.45 323 LEU A N 1
ATOM 617 C CA . LEU A 1 76 ? 2.613 16.653 4.069 1.00 15.81 323 LEU A CA 1
ATOM 618 C C . LEU A 1 76 ? 3.329 16.107 2.859 1.00 14.02 323 LEU A C 1
ATOM 619 O O . LEU A 1 76 ? 3.587 16.868 1.928 1.00 12.62 323 LEU A O 1
ATOM 624 N N . LEU A 1 77 ? 3.678 14.825 2.907 1.00 13.71 324 LEU A N 1
ATOM 625 C CA . LEU A 1 77 ? 4.338 14.184 1.799 1.00 16.95 324 LEU A CA 1
ATOM 626 C C . LEU A 1 77 ? 3.455 14.205 0.570 1.00 16.60 324 LEU A C 1
ATOM 627 O O . LEU A 1 77 ? 3.871 14.707 -0.441 1.00 18.51 324 LEU A O 1
ATOM 632 N N . LYS A 1 78 ? 2.221 13.741 0.674 1.00 16.29 325 LYS A N 1
ATOM 633 C CA . LYS A 1 78 ? 1.288 13.829 -0.493 1.00 18.51 325 LYS A CA 1
ATOM 634 C C . LYS A 1 78 ? 0.970 15.233 -0.908 1.00 17.04 325 LYS A C 1
ATOM 635 O O . LYS A 1 78 ? 0.947 15.554 -2.084 1.00 15.85 325 LYS A O 1
ATOM 641 N N . GLY A 1 79 ? 0.773 16.110 0.080 1.00 16.92 326 GLY A N 1
ATOM 642 C CA . GLY A 1 79 ? 0.445 17.503 -0.213 1.00 16.78 326 GLY A CA 1
ATOM 643 C C . GLY A 1 79 ? 1.524 18.205 -0.984 1.00 16.61 326 GLY A C 1
ATOM 644 O O . GLY A 1 79 ? 1.226 19.002 -1.848 1.00 16.76 326 GLY A O 1
ATOM 645 N N . SER A 1 80 ? 2.787 17.881 -0.727 1.00 16.58 327 SER A N 1
ATOM 646 C CA . SER A 1 80 ? 3.843 18.698 -1.308 1.00 16.71 327 SER A CA 1
ATOM 647 C C . SER A 1 80 ? 4.503 18.083 -2.537 1.00 16.09 327 SER A C 1
ATOM 648 O O . SER A 1 80 ? 5.245 18.776 -3.252 1.00 15.10 327 SER A O 1
ATOM 651 N N . ALA A 1 81 ? 4.193 16.827 -2.845 1.00 15.26 328 ALA A N 1
ATOM 652 C CA . ALA A 1 81 ? 4.994 16.108 -3.852 1.00 14.22 328 ALA A CA 1
ATOM 653 C C . ALA A 1 81 ? 5.069 16.804 -5.175 1.00 14.84 328 ALA A C 1
ATOM 654 O O . ALA A 1 81 ? 6.152 16.900 -5.721 1.00 14.15 328 ALA A O 1
ATOM 656 N N . VAL A 1 82 ? 3.939 17.296 -5.705 1.00 15.90 329 VAL A N 1
ATOM 657 C CA . VAL A 1 82 ? 3.956 18.002 -7.009 1.00 15.74 329 VAL A CA 1
ATOM 658 C C . VAL A 1 82 ? 4.854 19.204 -6.961 1.00 17.77 329 VAL A C 1
ATOM 659 O O . VAL A 1 82 ? 5.808 19.346 -7.771 1.00 18.74 329 VAL A O 1
ATOM 663 N N . GLU A 1 83 ? 4.606 20.077 -5.996 1.00 18.48 330 GLU A N 1
ATOM 664 C CA . GLU A 1 83 ? 5.404 21.287 -5.951 1.00 19.89 330 GLU A CA 1
ATOM 665 C C . GLU A 1 83 ? 6.898 21.003 -5.696 1.00 19.97 330 GLU A C 1
ATOM 666 O O . GLU A 1 83 ? 7.800 21.633 -6.322 1.00 20.68 330 GLU A O 1
ATOM 672 N N . ALA A 1 84 ? 7.171 20.092 -4.780 1.00 19.01 331 ALA A N 1
ATOM 673 C CA . ALA A 1 84 ? 8.557 19.718 -4.497 1.00 20.78 331 ALA A CA 1
ATOM 674 C C . ALA A 1 84 ? 9.261 19.143 -5.719 1.00 22.35 331 ALA A C 1
ATOM 675 O O . ALA A 1 84 ? 10.432 19.434 -6.039 1.00 23.32 331 ALA A O 1
ATOM 677 N N . MET A 1 85 ? 8.544 18.285 -6.392 1.00 24.04 332 MET A N 1
ATOM 678 C CA . MET A 1 85 ? 9.058 17.695 -7.601 1.00 26.37 332 MET A CA 1
ATOM 679 C C . MET A 1 85 ? 9.344 18.747 -8.729 1.00 25.68 332 MET A C 1
ATOM 680 O O . MET A 1 85 ? 10.419 18.740 -9.345 1.00 22.78 332 MET A O 1
ATOM 685 N N . PHE A 1 86 ? 8.372 19.605 -9.035 1.00 24.46 333 PHE A N 1
ATOM 686 C CA . PHE A 1 86 ? 8.606 20.627 -10.070 1.00 22.94 333 PHE A CA 1
ATOM 687 C C . PHE A 1 86 ? 9.760 21.521 -9.776 1.00 25.03 333 PHE A C 1
ATOM 688 O O . PHE A 1 86 ? 10.478 21.951 -10.683 1.00 29.32 333 PHE A O 1
ATOM 696 N N . LEU A 1 87 ? 9.943 21.808 -8.498 1.00 27.38 334 LEU A N 1
ATOM 697 C CA . LEU A 1 87 ? 11.036 22.593 -8.039 1.00 27.27 334 LEU A CA 1
ATOM 698 C C . LEU A 1 87 ? 12.360 21.900 -8.256 1.00 27.26 334 LEU A C 1
ATOM 699 O O . LEU A 1 87 ? 13.293 22.487 -8.757 1.00 28.47 334 LEU A O 1
ATOM 704 N N . ARG A 1 88 ? 12.464 20.665 -7.808 1.00 31.67 335 ARG A N 1
ATOM 705 C CA . ARG A 1 88 ? 13.639 19.832 -8.088 1.00 30.80 335 ARG A CA 1
ATOM 706 C C . ARG A 1 88 ? 13.913 19.701 -9.604 1.00 30.35 335 ARG A C 1
ATOM 707 O O . ARG A 1 88 ? 15.076 19.768 -10.014 1.00 28.19 335 ARG A O 1
ATOM 715 N N . SER A 1 89 ? 12.882 19.514 -10.434 1.00 29.31 336 SER A N 1
ATOM 716 C CA . SER A 1 89 ? 13.159 19.320 -11.871 1.00 33.18 336 SER A CA 1
ATOM 717 C C . SER A 1 89 ? 13.727 20.621 -12.502 1.00 36.63 336 SER A C 1
ATOM 718 O O . SER A 1 89 ? 14.641 20.554 -13.321 1.00 34.71 336 SER A O 1
ATOM 721 N N . ALA A 1 90 ? 13.234 21.783 -12.061 1.00 34.40 337 ALA A N 1
ATOM 722 C CA . ALA A 1 90 ? 13.887 23.054 -12.347 1.00 37.53 337 ALA A CA 1
ATOM 723 C C . ALA A 1 90 ? 15.403 23.050 -12.021 1.00 46.07 337 ALA A C 1
ATOM 724 O O . ALA A 1 90 ? 16.253 23.275 -12.903 1.00 52.53 337 ALA A O 1
ATOM 726 N N . GLU A 1 91 ? 15.742 22.751 -10.771 1.00 47.25 338 GLU A N 1
ATOM 727 C CA . GLU A 1 91 ? 17.144 22.673 -10.373 1.00 44.17 338 GLU A CA 1
ATOM 728 C C . GLU A 1 91 ? 17.926 21.747 -11.296 1.00 45.44 338 GLU A C 1
ATOM 729 O O . GLU A 1 91 ? 19.058 22.062 -11.621 1.00 40.81 338 GLU A O 1
ATOM 735 N N . ILE A 1 92 ? 17.370 20.585 -11.642 1.00 41.91 339 ILE A N 1
ATOM 736 C CA . ILE A 1 92 ? 18.127 19.628 -12.438 1.00 42.27 339 ILE A CA 1
ATOM 737 C C . ILE A 1 92 ? 18.244 20.161 -13.872 1.00 47.01 339 ILE A C 1
ATOM 738 O O . ILE A 1 92 ? 19.302 20.054 -14.491 1.00 44.32 339 ILE A O 1
ATOM 743 N N . PHE A 1 93 ? 17.165 20.746 -14.370 1.00 46.55 340 PHE A N 1
ATOM 744 C CA . PHE A 1 93 ? 17.138 21.317 -15.705 1.00 52.70 340 PHE A CA 1
ATOM 745 C C . PHE A 1 93 ? 18.217 22.418 -15.878 1.00 52.48 340 PHE A C 1
ATOM 746 O O . PHE A 1 93 ? 18.935 22.428 -16.867 1.00 49.68 340 PHE A O 1
ATOM 754 N N . ASN A 1 94 ? 18.380 23.288 -14.887 1.00 50.65 341 ASN A N 1
ATOM 755 C CA . ASN A 1 94 ? 19.329 24.412 -14.983 1.00 52.28 341 ASN A CA 1
ATOM 756 C C . ASN A 1 94 ? 20.738 24.180 -14.413 1.00 52.63 341 ASN A C 1
ATOM 757 O O . ASN A 1 94 ? 21.530 25.108 -14.467 1.00 57.08 341 ASN A O 1
ATOM 762 N N . LYS A 1 95 ? 21.030 22.989 -13.853 1.00 50.57 342 LYS A N 1
ATOM 763 C CA . LYS A 1 95 ? 22.326 22.620 -13.157 1.00 48.44 342 LYS A CA 1
ATOM 764 C C . LYS A 1 95 ? 22.310 21.179 -12.610 1.00 48.21 342 LYS A C 1
ATOM 765 O O . LYS A 1 95 ? 22.864 20.239 -13.192 1.00 49.31 342 LYS A O 1
ATOM 771 N N . SER A 1 99 ? 25.459 21.025 -19.328 1.00 54.56 346 SER A N 1
ATOM 772 C CA . SER A 1 99 ? 25.304 20.253 -20.566 1.00 61.69 346 SER A CA 1
ATOM 773 C C . SER A 1 99 ? 23.816 20.089 -20.968 1.00 61.93 346 SER A C 1
ATOM 774 O O . SER A 1 99 ? 22.987 19.657 -20.143 1.00 66.07 346 SER A O 1
ATOM 777 N N . GLY A 1 100 ? 23.484 20.451 -22.212 1.00 54.45 347 GLY A N 1
ATOM 778 C CA . GLY A 1 100 ? 22.279 19.938 -22.871 1.00 47.79 347 GLY A CA 1
ATOM 779 C C . GLY A 1 100 ? 22.587 18.719 -23.736 1.00 43.93 347 GLY A C 1
ATOM 780 O O . GLY A 1 100 ? 23.478 18.858 -24.533 1.00 41.85 347 GLY A O 1
ATOM 781 N N . HIS A 1 101 ? 22.005 17.505 -23.574 1.00 40.11 348 HIS A N 1
ATOM 782 C CA . HIS A 1 101 ? 21.540 16.835 -22.301 1.00 42.16 348 HIS A CA 1
ATOM 783 C C . HIS A 1 101 ? 20.139 17.234 -21.734 1.00 33.26 348 HIS A C 1
ATOM 784 O O . HIS A 1 101 ? 19.164 16.506 -21.822 1.00 27.41 348 HIS A O 1
ATOM 791 N N . SER A 1 102 ? 20.106 18.372 -21.087 1.00 28.83 349 SER A N 1
ATOM 792 C CA . SER A 1 102 ? 18.962 19.230 -20.969 1.00 33.96 349 SER A CA 1
ATOM 793 C C . SER A 1 102 ? 18.076 19.260 -22.231 1.00 34.14 349 SER A C 1
ATOM 794 O O . SER A 1 102 ? 16.828 19.276 -22.125 1.00 31.69 349 SER A O 1
ATOM 797 N N . ASP A 1 103 ? 18.743 19.293 -23.393 1.00 35.42 350 ASP A N 1
ATOM 798 C CA . ASP A 1 103 ? 18.103 19.282 -24.702 1.00 36.47 350 ASP A CA 1
ATOM 799 C C . ASP A 1 103 ? 17.384 18.029 -25.032 1.00 30.15 350 ASP A C 1
ATOM 800 O O . ASP A 1 103 ? 16.253 18.087 -25.518 1.00 28.72 350 ASP A O 1
ATOM 805 N N . LEU A 1 104 ? 18.068 16.909 -24.861 1.00 27.47 351 LEU A N 1
ATOM 806 C CA . LEU A 1 104 ? 17.428 15.612 -25.083 1.00 29.32 351 LEU A CA 1
ATOM 807 C C . LEU A 1 104 ? 16.236 15.396 -24.115 1.00 29.29 351 LEU A C 1
ATOM 808 O O . LEU A 1 104 ? 15.193 14.915 -24.533 1.00 29.99 351 LEU A O 1
ATOM 813 N N . LEU A 1 105 ? 16.364 15.864 -22.877 1.00 28.64 352 LEU A N 1
ATOM 814 C CA . LEU A 1 105 ? 15.339 15.714 -21.863 1.00 26.76 352 LEU A CA 1
ATOM 815 C C . LEU A 1 105 ? 14.144 16.532 -22.272 1.00 25.66 352 LEU A C 1
ATOM 816 O O . LEU A 1 105 ? 12.972 16.102 -22.200 1.00 20.15 352 LEU A O 1
ATOM 821 N N . GLU A 1 106 ? 14.455 17.720 -22.725 1.00 26.35 353 GLU A N 1
ATOM 822 C CA . GLU A 1 106 ? 13.398 18.607 -23.187 1.00 29.74 353 GLU A CA 1
ATOM 823 C C . GLU A 1 106 ? 12.619 17.963 -24.340 1.00 26.90 353 GLU A C 1
ATOM 824 O O . GLU A 1 106 ? 11.390 17.947 -24.351 1.00 24.66 353 GLU A O 1
ATOM 830 N N . GLU A 1 107 ? 13.353 17.367 -25.259 1.00 26.52 354 GLU A N 1
ATOM 831 C CA . GLU A 1 107 ? 12.737 16.718 -26.393 1.00 25.87 354 GLU A CA 1
ATOM 832 C C . GLU A 1 107 ? 11.835 15.570 -25.969 1.00 23.84 354 GLU A C 1
ATOM 833 O O . GLU A 1 107 ? 10.815 15.315 -26.616 1.00 23.58 354 GLU A O 1
ATOM 835 N N . ARG A 1 108 ? 12.248 14.834 -24.952 1.00 21.99 355 ARG A N 1
ATOM 836 C CA . ARG A 1 108 ? 11.449 13.689 -24.479 1.00 22.01 355 ARG A CA 1
ATOM 837 C C . ARG A 1 108 ? 10.162 14.137 -23.786 1.00 21.21 355 ARG A C 1
ATOM 838 O O . ARG A 1 108 ? 9.056 13.613 -24.031 1.00 18.61 355 ARG A O 1
ATOM 846 N N . ILE A 1 109 ? 10.298 15.178 -22.995 1.00 21.28 356 ILE A N 1
ATOM 847 C CA . ILE A 1 109 ? 9.154 15.735 -22.322 1.00 23.36 356 ILE A CA 1
ATOM 848 C C . ILE A 1 109 ? 8.099 16.193 -23.345 1.00 27.47 356 ILE A C 1
ATOM 849 O O . ILE A 1 109 ? 6.916 15.970 -23.134 1.00 25.99 356 ILE A O 1
ATOM 854 N N . ARG A 1 110 ? 8.559 16.853 -24.424 1.00 28.88 357 ARG A N 1
ATOM 855 C CA . ARG A 1 110 ? 7.690 17.426 -25.442 1.00 31.98 357 ARG A CA 1
ATOM 856 C C . ARG A 1 110 ? 7.097 16.352 -26.363 1.00 30.57 357 ARG A C 1
ATOM 857 O O . ARG A 1 110 ? 6.250 16.670 -27.161 1.00 28.92 357 ARG A O 1
ATOM 865 N N . ASN A 1 111 ? 7.583 15.119 -26.281 1.00 26.62 358 ASN A N 1
ATOM 866 C CA . ASN A 1 111 ? 6.950 13.991 -26.944 1.00 26.91 358 ASN A CA 1
ATOM 867 C C . ASN A 1 111 ? 6.608 12.833 -26.018 1.00 23.39 358 ASN A C 1
ATOM 868 O O . ASN A 1 111 ? 7.109 11.697 -26.124 1.00 21.15 358 ASN A O 1
ATOM 873 N N . SER A 1 112 ? 5.695 13.083 -25.106 1.00 25.24 359 SER A N 1
ATOM 874 C CA . SER A 1 112 ? 5.366 11.998 -24.174 1.00 28.39 359 SER A CA 1
ATOM 875 C C . SER A 1 112 ? 3.871 11.931 -23.794 1.00 29.85 359 SER A C 1
ATOM 876 O O . SER A 1 112 ? 3.519 11.458 -22.700 1.00 30.17 359 SER A O 1
ATOM 879 N N . GLY A 1 113 ? 3.010 12.411 -24.696 1.00 28.67 360 GLY A N 1
ATOM 880 C CA . GLY A 1 113 ? 1.575 12.383 -24.508 1.00 28.27 360 GLY A CA 1
ATOM 881 C C . GLY A 1 113 ? 1.135 13.450 -23.550 1.00 31.04 360 GLY A C 1
ATOM 882 O O . GLY A 1 113 ? 0.105 13.304 -22.928 1.00 33.05 360 GLY A O 1
ATOM 883 N N . ILE A 1 114 ? 1.922 14.507 -23.411 1.00 31.48 361 ILE A N 1
ATOM 884 C CA . ILE A 1 114 ? 1.526 15.675 -22.639 1.00 33.00 361 ILE A CA 1
ATOM 885 C C . ILE A 1 114 ? 1.142 16.800 -23.638 1.00 37.97 361 ILE A C 1
ATOM 886 O O . ILE A 1 114 ? 1.949 17.196 -24.518 1.00 41.01 361 ILE A O 1
ATOM 891 N N . SER A 1 115 ? -0.071 17.317 -23.467 1.00 37.85 362 SER A N 1
ATOM 892 C CA . SER A 1 115 ? -0.547 18.457 -24.176 1.00 38.74 362 SER A CA 1
ATOM 893 C C . SER A 1 115 ? 0.339 19.667 -23.957 1.00 42.08 362 SER A C 1
ATOM 894 O O . SER A 1 115 ? 0.946 19.861 -22.894 1.00 39.35 362 SER A O 1
ATOM 897 N N . ASP A 1 116 ? 0.385 20.501 -24.988 1.00 48.13 363 ASP A N 1
ATOM 898 C CA . ASP A 1 116 ? 1.066 21.782 -24.930 1.00 49.56 363 ASP A CA 1
ATOM 899 C C . ASP A 1 116 ? 0.553 22.669 -23.840 1.00 40.21 363 ASP A C 1
ATOM 900 O O . ASP A 1 116 ? 1.331 23.440 -23.285 1.00 41.72 363 ASP A O 1
ATOM 905 N N . GLU A 1 117 ? -0.735 22.572 -23.539 1.00 39.35 364 GLU A N 1
ATOM 906 C CA . GLU A 1 117 ? -1.344 23.389 -22.459 1.00 39.50 364 GLU A CA 1
ATOM 907 C C . GLU A 1 117 ? -0.536 23.275 -21.147 1.00 41.16 364 GLU A C 1
ATOM 908 O O . GLU A 1 117 ? -0.439 24.258 -20.400 1.00 41.42 364 GLU A O 1
ATOM 914 N N . TYR A 1 118 ? 0.045 22.091 -20.876 1.00 39.91 365 TYR A N 1
ATOM 915 C CA . TYR A 1 118 ? 0.878 21.889 -19.662 1.00 39.22 365 TYR A CA 1
ATOM 916 C C . TYR A 1 118 ? 2.374 22.068 -19.907 1.00 35.93 365 TYR A C 1
ATOM 917 O O . TYR A 1 118 ? 3.067 22.590 -19.035 1.00 36.30 365 TYR A O 1
ATOM 926 N N . ILE A 1 119 ? 2.860 21.680 -21.088 1.00 35.82 366 ILE A N 1
ATOM 927 C CA . ILE A 1 119 ? 4.270 21.819 -21.415 1.00 36.90 366 ILE A CA 1
ATOM 928 C C . ILE A 1 119 ? 4.670 23.288 -21.361 1.00 38.16 366 ILE A C 1
ATOM 929 O O . ILE A 1 119 ? 5.699 23.646 -20.773 1.00 42.38 366 ILE A O 1
ATOM 934 N N . THR A 1 120 ? 3.874 24.143 -21.988 1.00 36.08 367 THR A N 1
ATOM 935 C CA . THR A 1 120 ? 4.231 25.563 -22.077 1.00 36.86 367 THR A CA 1
ATOM 936 C C . THR A 1 120 ? 4.504 26.196 -20.698 1.00 34.42 367 THR A C 1
ATOM 937 O O . THR A 1 120 ? 5.593 26.730 -20.490 1.00 32.11 367 THR A O 1
ATOM 941 N N . PRO A 1 121 ? 3.547 26.099 -19.746 1.00 30.70 368 PRO A N 1
ATOM 942 C CA . PRO A 1 121 ? 3.814 26.673 -18.433 1.00 30.41 368 PRO A CA 1
ATOM 943 C C . PRO A 1 121 ? 4.980 26.011 -17.673 1.00 33.08 368 PRO A C 1
ATOM 944 O O . PRO A 1 121 ? 5.657 26.678 -16.891 1.00 35.02 368 PRO A O 1
ATOM 948 N N . MET A 1 122 ? 5.226 24.734 -17.947 1.00 29.22 369 MET A N 1
ATOM 949 C CA . MET A 1 122 ? 6.270 24.024 -17.295 1.00 30.60 369 MET A CA 1
ATOM 950 C C . MET A 1 122 ? 7.528 24.717 -17.673 1.00 29.87 369 MET A C 1
ATOM 951 O O . MET A 1 122 ? 8.237 25.174 -16.814 1.00 31.50 369 MET A O 1
ATOM 956 N N . PHE A 1 123 ? 7.768 24.863 -18.968 1.00 33.68 370 PHE A N 1
ATOM 957 C CA . PHE A 1 123 ? 8.963 25.537 -19.444 1.00 32.12 370 PHE A CA 1
ATOM 958 C C . PHE A 1 123 ? 9.024 27.026 -19.113 1.00 30.69 370 PHE A C 1
ATOM 959 O O . PHE A 1 123 ? 10.087 27.501 -18.771 1.00 31.06 370 PHE A O 1
ATOM 967 N N . SER A 1 124 ? 7.912 27.746 -19.089 1.00 33.66 371 SER A N 1
ATOM 968 C CA . SER A 1 124 ? 7.967 29.161 -18.600 1.00 37.99 371 SER A CA 1
ATOM 969 C C . SER A 1 124 ? 8.556 29.175 -17.207 1.00 37.36 371 SER A C 1
ATOM 970 O O . SER A 1 124 ? 9.397 30.004 -16.902 1.00 38.69 371 SER A O 1
ATOM 973 N N . PHE A 1 125 ? 8.079 28.240 -16.370 1.00 40.23 372 PHE A N 1
ATOM 974 C CA . PHE A 1 125 ? 8.463 28.149 -14.964 1.00 35.05 372 PHE A CA 1
ATOM 975 C C . PHE A 1 125 ? 9.950 27.892 -14.839 1.00 33.42 372 PHE A C 1
ATOM 976 O O . PHE A 1 125 ? 10.623 28.589 -14.117 1.00 34.54 372 PHE A O 1
ATOM 984 N N . TYR A 1 126 ? 10.483 26.960 -15.610 1.00 35.48 373 TYR A N 1
ATOM 985 C CA . TYR A 1 126 ? 11.920 26.702 -15.612 1.00 38.00 373 TYR A CA 1
ATOM 986 C C . TYR A 1 126 ? 12.755 27.952 -15.921 1.00 39.67 373 TYR A C 1
ATOM 987 O O . TYR A 1 126 ? 13.849 28.124 -15.373 1.00 36.21 373 TYR A O 1
ATOM 996 N N . LYS A 1 127 ? 12.229 28.792 -16.813 1.00 46.16 374 LYS A N 1
ATOM 997 C CA . LYS A 1 127 ? 12.860 30.059 -17.198 1.00 47.88 374 LYS A CA 1
ATOM 998 C C . LYS A 1 127 ? 12.730 31.065 -16.059 1.00 41.63 374 LYS A C 1
ATOM 999 O O . LYS A 1 127 ? 13.730 31.596 -15.589 1.00 38.78 374 LYS A O 1
ATOM 1005 N N . SER A 1 128 ? 11.493 31.268 -15.591 1.00 43.26 375 SER A N 1
ATOM 1006 C CA . SER A 1 128 ? 11.174 32.132 -14.421 1.00 45.69 375 SER A CA 1
ATOM 1007 C C . SER A 1 128 ? 11.998 31.777 -13.167 1.00 48.66 375 SER A C 1
ATOM 1008 O O . SER A 1 128 ? 12.294 32.629 -12.351 1.00 51.95 375 SER A O 1
ATOM 1011 N N . ILE A 1 129 ? 12.362 30.520 -13.017 1.00 44.70 376 ILE A N 1
ATOM 1012 C CA . ILE A 1 129 ? 13.191 30.101 -11.898 1.00 48.45 376 ILE A CA 1
ATOM 1013 C C . ILE A 1 129 ? 14.651 30.456 -12.195 1.00 46.91 376 ILE A C 1
ATOM 1014 O O . ILE A 1 129 ? 15.369 30.898 -11.292 1.00 38.05 376 ILE A O 1
ATOM 1019 N N . GLY A 1 130 ? 15.076 30.204 -13.438 1.00 46.99 377 GLY A N 1
ATOM 1020 C CA . GLY A 1 130 ? 16.480 30.300 -13.830 1.00 49.01 377 GLY A CA 1
ATOM 1021 C C . GLY A 1 130 ? 17.062 31.703 -13.779 1.00 51.21 377 GLY A C 1
ATOM 1022 O O . GLY A 1 130 ? 18.267 31.862 -13.633 1.00 54.71 377 GLY A O 1
ATOM 1023 N N . GLU A 1 131 ? 16.228 32.728 -13.872 1.00 52.49 378 GLU A N 1
ATOM 1024 C CA . GLU A 1 131 ? 16.767 34.088 -13.822 1.00 61.75 378 GLU A CA 1
ATOM 1025 C C . GLU A 1 131 ? 16.824 34.707 -12.431 1.00 63.92 378 GLU A C 1
ATOM 1026 O O . GLU A 1 131 ? 17.295 35.826 -12.291 1.00 74.24 378 GLU A O 1
ATOM 1032 N N . LEU A 1 132 ? 16.370 33.994 -11.404 1.00 61.20 379 LEU A N 1
ATOM 1033 C CA . LEU A 1 132 ? 16.745 34.323 -10.024 1.00 53.65 379 LEU A CA 1
ATOM 1034 C C . LEU A 1 132 ? 18.154 33.841 -9.657 1.00 54.32 379 LEU A C 1
ATOM 1035 O O . LEU A 1 132 ? 18.653 34.181 -8.566 1.00 51.29 379 LEU A O 1
ATOM 1040 N N . LYS A 1 133 ? 18.754 32.999 -10.513 1.00 51.34 380 LYS A N 1
ATOM 1041 C CA . LYS A 1 133 ? 20.131 32.519 -10.345 1.00 58.18 380 LYS A CA 1
ATOM 1042 C C . LYS A 1 133 ? 20.365 31.985 -8.924 1.00 56.49 380 LYS A C 1
ATOM 1043 O O . LYS A 1 133 ? 21.299 32.359 -8.227 1.00 59.27 380 LYS A O 1
ATOM 1049 N N . MET A 1 134 ? 19.473 31.103 -8.511 1.00 57.95 381 MET A N 1
ATOM 1050 C CA . MET A 1 134 ? 19.346 30.686 -7.114 1.00 46.53 381 MET A CA 1
ATOM 1051 C C . MET A 1 134 ? 20.524 29.820 -6.789 1.00 34.72 381 MET A C 1
ATOM 1052 O O . MET A 1 134 ? 20.921 28.998 -7.586 1.00 41.42 381 MET A O 1
ATOM 1057 N N . THR A 1 135 ? 21.063 29.992 -5.608 1.00 33.63 382 THR A N 1
ATOM 1058 C CA . THR A 1 135 ? 22.047 29.085 -5.050 1.00 31.16 382 THR A CA 1
ATOM 1059 C C . THR A 1 135 ? 21.396 27.783 -4.555 1.00 32.00 382 THR A C 1
ATOM 1060 O O . THR A 1 135 ? 20.193 27.696 -4.395 1.00 31.46 382 THR A O 1
ATOM 1064 N N . GLN A 1 136 ? 22.237 26.821 -4.222 1.00 31.12 383 GLN A N 1
ATOM 1065 C CA . GLN A 1 136 ? 21.835 25.556 -3.656 1.00 31.89 383 GLN A CA 1
ATOM 1066 C C . GLN A 1 136 ? 21.155 25.761 -2.316 1.00 29.42 383 GLN A C 1
ATOM 1067 O O . GLN A 1 136 ? 20.247 25.025 -1.956 1.00 25.59 383 GLN A O 1
ATOM 1073 N N . GLU A 1 137 ? 21.629 26.721 -1.551 1.00 30.19 384 GLU A N 1
ATOM 1074 C CA . GLU A 1 137 ? 21.104 26.938 -0.231 1.00 33.10 384 GLU A CA 1
ATOM 1075 C C . GLU A 1 137 ? 19.641 27.367 -0.381 1.00 31.60 384 GLU A C 1
ATOM 1076 O O . GLU A 1 137 ? 18.787 26.891 0.374 1.00 28.31 384 GLU A O 1
ATOM 1082 N N . GLU A 1 138 ? 19.386 28.212 -1.386 1.00 29.61 385 GLU A N 1
ATOM 1083 C CA . GLU A 1 138 ? 18.075 28.759 -1.642 1.00 32.30 385 GLU A CA 1
ATOM 1084 C C . GLU A 1 138 ? 17.147 27.656 -2.125 1.00 27.35 385 GLU A C 1
ATOM 1085 O O . GLU A 1 138 ? 16.053 27.556 -1.624 1.00 26.99 385 GLU A O 1
ATOM 1091 N N . TYR A 1 139 ? 17.593 26.821 -3.063 1.00 24.28 386 TYR A N 1
ATOM 1092 C CA . TYR A 1 139 ? 16.795 25.686 -3.488 1.00 23.24 386 TYR A CA 1
ATOM 1093 C C . TYR A 1 139 ? 16.424 24.777 -2.330 1.00 19.83 386 TYR A C 1
ATOM 1094 O O . TYR A 1 139 ? 15.291 24.286 -2.299 1.00 18.12 386 TYR A O 1
ATOM 1103 N N . ALA A 1 140 ? 17.383 24.528 -1.418 1.00 16.27 387 ALA A N 1
ATOM 1104 C CA . ALA A 1 140 ? 17.185 23.553 -0.358 1.00 16.26 387 ALA A CA 1
ATOM 1105 C C . ALA A 1 140 ? 16.133 24.031 0.614 1.00 15.36 387 ALA A C 1
ATOM 1106 O O . ALA A 1 140 ? 15.257 23.292 0.982 1.00 15.68 387 ALA A O 1
ATOM 1108 N N . LEU A 1 141 ? 16.262 25.276 1.012 1.00 15.87 388 LEU A N 1
ATOM 1109 C CA . LEU A 1 141 ? 15.364 25.906 1.941 1.00 15.92 388 LEU A CA 1
ATOM 1110 C C . LEU A 1 141 ? 13.959 26.093 1.403 1.00 15.48 388 LEU A C 1
ATOM 1111 O O . LEU A 1 141 ? 13.011 25.834 2.101 1.00 14.39 388 LEU A O 1
ATOM 1116 N N . LEU A 1 142 ? 13.853 26.546 0.173 1.00 15.36 389 LEU A N 1
ATOM 1117 C CA . LEU A 1 142 ? 12.570 26.556 -0.477 1.00 18.67 389 LEU A CA 1
ATOM 1118 C C . LEU A 1 142 ? 11.859 25.230 -0.552 1.00 17.46 389 LEU A C 1
ATOM 1119 O O . LEU A 1 142 ? 10.654 25.153 -0.282 1.00 17.41 389 LEU A O 1
ATOM 1124 N N . THR A 1 143 ? 12.592 24.205 -0.956 1.00 16.94 390 THR A N 1
ATOM 1125 C CA . THR A 1 143 ? 12.058 22.861 -0.994 1.00 17.52 390 THR A CA 1
ATOM 1126 C C . THR A 1 143 ? 11.536 22.489 0.345 1.00 16.48 390 THR A C 1
ATOM 1127 O O . THR A 1 143 ? 10.398 21.998 0.473 1.00 17.72 390 THR A O 1
ATOM 1131 N N . ALA A 1 144 ? 12.343 22.754 1.364 1.00 16.04 391 ALA A N 1
ATOM 1132 C CA . ALA A 1 144 ? 11.905 22.478 2.750 1.00 15.18 391 ALA A CA 1
ATOM 1133 C C . ALA A 1 144 ? 10.684 23.279 3.186 1.00 15.01 391 ALA A C 1
ATOM 1134 O O . ALA A 1 144 ? 9.846 22.770 3.912 1.00 14.36 391 ALA A O 1
ATOM 1136 N N . ILE A 1 145 ? 10.611 24.531 2.772 1.00 15.37 392 ILE A N 1
ATOM 1137 C CA . ILE A 1 145 ? 9.453 25.399 3.071 1.00 16.86 392 ILE A CA 1
ATOM 1138 C C . ILE A 1 145 ? 8.204 24.870 2.356 1.00 15.60 392 ILE A C 1
ATOM 1139 O O . ILE A 1 145 ? 7.136 24.885 2.874 1.00 16.92 392 ILE A O 1
ATOM 1144 N N . VAL A 1 146 ? 8.350 24.485 1.130 1.00 15.77 393 VAL A N 1
ATOM 1145 C CA . VAL A 1 146 ? 7.249 23.863 0.384 1.00 16.62 393 VAL A CA 1
ATOM 1146 C C . VAL A 1 146 ? 6.774 22.597 1.092 1.00 16.57 393 VAL A C 1
ATOM 1147 O O . VAL A 1 146 ? 5.595 22.394 1.312 1.00 15.49 393 VAL A O 1
ATOM 1151 N N . ILE A 1 147 ? 7.715 21.750 1.508 1.00 16.32 394 ILE A N 1
ATOM 1152 C CA . ILE A 1 147 ? 7.319 20.515 2.114 1.00 15.51 394 ILE A CA 1
ATOM 1153 C C . ILE A 1 147 ? 6.656 20.701 3.438 1.00 16.78 394 ILE A C 1
ATOM 1154 O O . ILE A 1 147 ? 5.734 19.951 3.802 1.00 15.78 394 ILE A O 1
ATOM 1159 N N . LEU A 1 148 ? 7.158 21.657 4.214 1.00 18.56 395 LEU A N 1
ATOM 1160 C CA . LEU A 1 148 ? 6.686 21.889 5.563 1.00 18.85 395 LEU A CA 1
ATOM 1161 C C . LEU A 1 148 ? 5.586 23.023 5.589 1.00 21.27 395 LEU A C 1
ATOM 1162 O O . LEU A 1 148 ? 5.579 23.929 6.452 1.00 21.49 395 LEU A O 1
ATOM 1167 N N . SER A 1 149 ? 4.630 22.909 4.678 1.00 19.75 396 SER A N 1
ATOM 1168 C CA . SER A 1 149 ? 3.528 23.867 4.554 1.00 19.64 396 SER A CA 1
ATOM 1169 C C . SER A 1 149 ? 2.372 23.534 5.494 1.00 17.88 396 SER A C 1
ATOM 1170 O O . SER A 1 149 ? 1.805 22.479 5.454 1.00 18.82 396 SER A O 1
ATOM 1173 N N . PRO A 1 150 ? 2.047 24.436 6.392 1.00 19.47 397 PRO A N 1
ATOM 1174 C CA . PRO A 1 150 ? 0.863 24.168 7.248 1.00 20.72 397 PRO A CA 1
ATOM 1175 C C . PRO A 1 150 ? -0.524 24.266 6.551 1.00 22.74 397 PRO A C 1
ATOM 1176 O O . PRO A 1 150 ? -1.547 23.996 7.216 1.00 24.37 397 PRO A O 1
ATOM 1180 N N . ASP A 1 151 ? -0.552 24.639 5.261 1.00 23.34 398 ASP A N 1
ATOM 1181 C CA . ASP A 1 151 ? -1.780 24.866 4.520 1.00 27.30 398 ASP A CA 1
ATOM 1182 C C . ASP A 1 151 ? -2.303 23.679 3.758 1.00 26.27 398 ASP A C 1
ATOM 1183 O O . ASP A 1 151 ? -3.336 23.785 3.137 1.00 28.99 398 ASP A O 1
ATOM 1188 N N . ARG A 1 152 ? -1.679 22.531 3.905 1.00 23.82 399 ARG A N 1
ATOM 1189 C CA . ARG A 1 152 ? -2.097 21.345 3.173 1.00 23.84 399 ARG A CA 1
ATOM 1190 C C . ARG A 1 152 ? -3.362 20.722 3.705 1.00 24.07 399 ARG A C 1
ATOM 1191 O O . ARG A 1 152 ? -3.625 20.754 4.892 1.00 25.68 399 ARG A O 1
ATOM 1199 N N . GLN A 1 153 ? -4.099 20.086 2.812 1.00 26.00 400 GLN A N 1
ATOM 1200 C CA . GLN A 1 153 ? -5.260 19.283 3.173 1.00 27.97 400 GLN A CA 1
ATOM 1201 C C . GLN A 1 153 ? -4.927 18.218 4.205 1.00 29.21 400 GLN A C 1
ATOM 1202 O O . GLN A 1 153 ? -3.825 17.624 4.189 1.00 30.32 400 GLN A O 1
ATOM 1208 N N . TYR A 1 154 ? -5.884 17.996 5.099 1.00 27.72 401 TYR A N 1
ATOM 1209 C CA . TYR A 1 154 ? -5.901 16.920 6.065 1.00 26.31 401 TYR A CA 1
ATOM 1210 C C . TYR A 1 154 ? -4.983 17.057 7.230 1.00 27.03 401 TYR A C 1
ATOM 1211 O O . TYR A 1 154 ? -4.978 16.149 8.090 1.00 35.03 401 TYR A O 1
ATOM 1220 N N . ILE A 1 155 ? -4.200 18.115 7.341 1.00 23.42 402 ILE A N 1
ATOM 1221 C CA . ILE A 1 155 ? -3.360 18.205 8.551 1.00 21.56 402 ILE A CA 1
ATOM 1222 C C . ILE A 1 155 ? -4.160 18.408 9.859 1.00 22.20 402 ILE A C 1
ATOM 1223 O O . ILE A 1 155 ? -4.978 19.276 9.964 1.00 25.23 402 ILE A O 1
ATOM 1228 N N . LYS A 1 156 ? -3.876 17.642 10.877 1.00 23.63 403 LYS A N 1
ATOM 1229 C CA . LYS A 1 156 ? -4.549 17.789 12.164 1.00 27.35 403 LYS A CA 1
ATOM 1230 C C . LYS A 1 156 ? -4.009 18.870 13.087 1.00 28.17 403 LYS A C 1
ATOM 1231 O O . LYS A 1 156 ? -4.780 19.558 13.740 1.00 27.86 403 LYS A O 1
ATOM 1237 N N . ASP A 1 157 ? -2.683 19.006 13.125 1.00 25.28 404 ASP A N 1
ATOM 1238 C CA . ASP A 1 157 ? -1.997 19.944 14.006 1.00 22.07 404 ASP A CA 1
ATOM 1239 C C . ASP A 1 157 ? -1.128 20.839 13.127 1.00 20.95 404 ASP A C 1
ATOM 1240 O O . ASP A 1 157 ? 0.071 20.582 12.902 1.00 17.03 404 ASP A O 1
ATOM 1245 N N . ARG A 1 158 ? -1.788 21.867 12.605 1.00 21.49 405 ARG A N 1
ATOM 1246 C CA . ARG A 1 158 ? -1.166 22.845 11.723 1.00 24.11 405 ARG A CA 1
ATOM 1247 C C . ARG A 1 158 ? -0.124 23.716 12.406 1.00 27.60 405 ARG A C 1
ATOM 1248 O O . ARG A 1 158 ? 0.812 24.214 11.719 1.00 23.19 405 ARG A O 1
ATOM 1256 N N . GLU A 1 159 ? -0.301 23.915 13.728 1.00 28.67 406 GLU A N 1
ATOM 1257 C CA . GLU A 1 159 ? 0.645 24.684 14.503 1.00 30.16 406 GLU A CA 1
ATOM 1258 C C . GLU A 1 159 ? 2.017 23.984 14.597 1.00 25.69 406 GLU A C 1
ATOM 1259 O O . GLU A 1 159 ? 3.034 24.657 14.523 1.00 19.51 406 GLU A O 1
ATOM 1265 N N . ALA A 1 160 ? 2.045 22.655 14.766 1.00 21.46 407 ALA A N 1
ATOM 1266 C CA . ALA A 1 160 ? 3.332 21.975 14.894 1.00 19.66 407 ALA A CA 1
ATOM 1267 C C . ALA A 1 160 ? 4.091 22.152 13.569 1.00 18.25 407 ALA A C 1
ATOM 1268 O O . ALA A 1 160 ? 5.289 22.346 13.602 1.00 19.15 407 ALA A O 1
ATOM 1270 N N . VAL A 1 161 ? 3.391 22.273 12.438 1.00 15.84 408 VAL A N 1
ATOM 1271 C CA . VAL A 1 161 ? 4.068 22.395 11.157 1.00 16.88 408 VAL A CA 1
AT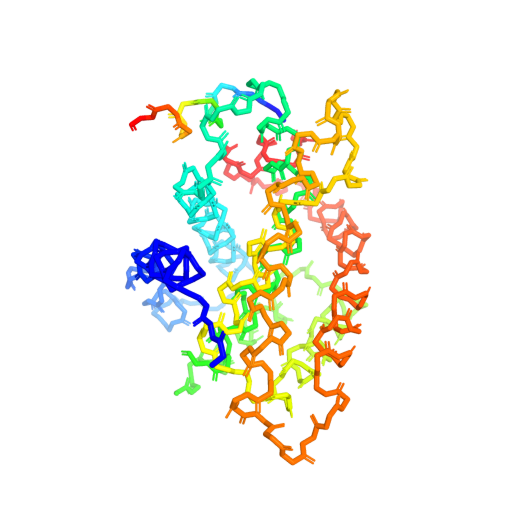OM 1272 C C . VAL A 1 161 ? 4.611 23.779 10.994 1.00 18.54 408 VAL A C 1
ATOM 1273 O O . VAL A 1 161 ? 5.731 23.985 10.511 1.00 18.58 408 VAL A O 1
ATOM 1277 N N . GLU A 1 162 ? 3.806 24.748 11.358 1.00 22.48 409 GLU A N 1
ATOM 1278 C CA . GLU A 1 162 ? 4.184 26.205 11.221 1.00 25.49 409 GLU A CA 1
ATOM 1279 C C . GLU A 1 162 ? 5.453 26.548 12.034 1.00 24.02 409 GLU A C 1
ATOM 1280 O O . GLU A 1 162 ? 6.274 27.355 11.580 1.00 22.17 409 GLU A O 1
ATOM 1286 N N . LYS A 1 163 ? 5.625 25.889 13.185 1.00 22.46 410 LYS A N 1
ATOM 1287 C CA . LYS A 1 163 ? 6.775 26.051 14.030 1.00 25.90 410 LYS A CA 1
ATOM 1288 C C . LYS A 1 163 ? 8.035 25.487 13.423 1.00 25.67 410 LYS A C 1
ATOM 1289 O O . LYS A 1 163 ? 9.127 25.925 13.787 1.00 23.46 410 LYS A O 1
ATOM 1295 N N . LEU A 1 164 ? 7.890 24.471 12.554 1.00 23.48 411 LEU A N 1
ATOM 1296 C CA . LEU A 1 164 ? 9.018 23.961 11.779 1.00 21.04 411 LEU A CA 1
ATOM 1297 C C . LEU A 1 164 ? 9.322 24.811 10.584 1.00 19.41 411 LEU A C 1
ATOM 1298 O O . LEU A 1 164 ? 10.472 24.961 10.192 1.00 20.24 411 LEU A O 1
ATOM 1303 N N . GLN A 1 165 ? 8.304 25.387 10.004 1.00 18.22 412 GLN A N 1
ATOM 1304 C CA . GLN A 1 165 ? 8.475 26.140 8.791 1.00 18.55 412 GLN A CA 1
ATOM 1305 C C . GLN A 1 165 ? 9.072 27.503 9.023 1.00 19.98 412 GLN A C 1
ATOM 1306 O O . GLN A 1 165 ? 9.919 27.948 8.236 1.00 19.34 412 GLN A O 1
ATOM 1312 N N . GLU A 1 166 ? 8.584 28.190 10.040 1.00 24.60 413 GLU A N 1
ATOM 1313 C CA . GLU A 1 166 ? 8.952 29.612 10.301 1.00 27.14 413 GLU A CA 1
ATOM 1314 C C . GLU A 1 166 ? 10.467 29.842 10.360 1.00 21.30 413 GLU A C 1
ATOM 1315 O O . GLU A 1 166 ? 10.992 30.691 9.649 1.00 21.34 413 GLU A O 1
ATOM 1321 N N . PRO A 1 167 ? 11.165 29.046 11.147 1.00 19.26 414 PRO A N 1
ATOM 1322 C CA . PRO A 1 167 ? 12.638 29.177 11.195 1.00 19.16 414 PRO A CA 1
ATOM 1323 C C . PRO A 1 167 ? 13.338 29.043 9.871 1.00 18.37 414 PRO A C 1
ATOM 1324 O O . PRO A 1 167 ? 14.377 29.577 9.694 1.00 18.94 414 PRO A O 1
ATOM 1328 N N . LEU A 1 168 ? 12.786 28.235 8.979 1.00 18.96 415 LEU A N 1
ATOM 1329 C CA . LEU A 1 168 ? 13.333 28.043 7.703 1.00 18.03 415 LEU A CA 1
ATOM 1330 C C . LEU A 1 168 ? 13.168 29.302 6.971 1.00 18.41 415 LEU A C 1
ATOM 1331 O O . LEU A 1 168 ? 14.102 29.705 6.262 1.00 18.55 415 LEU A O 1
ATOM 1336 N N . LEU A 1 169 ? 11.982 29.917 7.083 1.00 18.78 416 LEU A N 1
ATOM 1337 C CA . LEU A 1 169 ? 11.765 31.210 6.426 1.00 19.73 416 LEU A CA 1
ATOM 1338 C C . LEU A 1 169 ? 12.708 32.295 6.955 1.00 18.27 416 LEU A C 1
ATOM 1339 O O . LEU A 1 169 ? 13.202 33.077 6.193 1.00 17.68 416 LEU A O 1
ATOM 1344 N N . ASP A 1 170 ? 12.984 32.334 8.236 1.00 19.62 417 ASP A N 1
ATOM 1345 C CA . ASP A 1 170 ? 13.964 33.310 8.749 1.00 23.22 417 ASP A CA 1
ATOM 1346 C C . ASP A 1 170 ? 15.372 33.174 8.142 1.00 22.34 417 ASP A C 1
ATOM 1347 O O . ASP A 1 170 ? 15.969 34.179 7.646 1.00 24.38 417 ASP A O 1
ATOM 1352 N N . VAL A 1 171 ? 15.842 31.928 8.105 1.00 20.09 418 VAL A N 1
ATOM 1353 C CA . VAL A 1 171 ? 17.116 31.582 7.506 1.00 19.32 418 VAL A CA 1
ATOM 1354 C C . VAL A 1 171 ? 17.174 31.994 6.048 1.00 18.93 418 VAL A C 1
ATOM 1355 O O . VAL A 1 171 ? 18.133 32.629 5.643 1.00 16.63 418 VAL A O 1
ATOM 1359 N N . LEU A 1 172 ? 16.112 31.711 5.281 1.00 18.59 419 LEU A N 1
ATOM 1360 C CA . LEU A 1 172 ? 16.096 32.138 3.931 1.00 18.61 419 LEU A CA 1
ATOM 1361 C C . LEU A 1 172 ? 16.194 33.666 3.747 1.00 21.04 419 LEU A C 1
ATOM 1362 O O . LEU A 1 172 ? 16.930 34.122 2.849 1.00 21.30 419 LEU A O 1
ATOM 1367 N N . GLN A 1 173 ? 15.359 34.408 4.479 1.00 22.74 420 GLN A N 1
ATOM 1368 C CA . GLN A 1 173 ? 15.407 35.891 4.507 1.00 28.64 420 GLN A CA 1
ATOM 1369 C C . GLN A 1 173 ? 16.829 36.454 4.744 1.00 26.03 420 GLN A C 1
ATOM 1370 O O . GLN A 1 173 ? 17.334 37.245 3.930 1.00 22.71 420 GLN A O 1
ATOM 1376 N N . LYS A 1 174 ? 17.514 35.951 5.755 1.00 24.92 421 LYS A N 1
ATOM 1377 C CA . LYS A 1 174 ? 18.900 36.351 5.917 1.00 25.67 421 LYS A CA 1
ATOM 1378 C C . LYS A 1 174 ? 19.815 35.915 4.774 1.00 27.88 421 LYS A C 1
ATOM 1379 O O . LYS A 1 174 ? 20.700 36.673 4.372 1.00 33.70 421 LYS A O 1
ATOM 1385 N N . LEU A 1 175 ? 19.638 34.723 4.225 1.00 27.34 422 LEU A N 1
ATOM 1386 C CA . LEU A 1 175 ? 20.514 34.299 3.148 1.00 27.68 422 LEU A CA 1
ATOM 1387 C C . LEU A 1 175 ? 20.331 35.208 1.966 1.00 27.69 422 LEU A C 1
ATOM 1388 O O . LEU A 1 175 ? 21.312 35.531 1.291 1.00 28.16 422 LEU A O 1
ATOM 1393 N N . CYS A 1 176 ? 19.084 35.581 1.678 1.00 27.11 423 CYS A N 1
ATOM 1394 C CA . CYS A 1 176 ? 18.799 36.526 0.615 1.00 27.27 423 CYS A CA 1
ATOM 1395 C C . CYS A 1 176 ? 19.602 37.810 0.775 1.00 29.32 423 CYS A C 1
ATOM 1396 O O . CYS A 1 176 ? 20.157 38.296 -0.184 1.00 29.48 423 CYS A O 1
ATOM 1399 N N . LYS A 1 177 ? 19.706 38.307 1.995 1.00 32.10 424 LYS A N 1
ATOM 1400 C CA . LYS A 1 177 ? 20.502 39.506 2.275 1.00 39.69 424 LYS A CA 1
ATOM 1401 C C . LYS A 1 177 ? 22.033 39.351 2.132 1.00 41.91 424 LYS A C 1
ATOM 1402 O O . LYS A 1 177 ? 22.729 40.337 1.879 1.00 41.19 424 LYS A O 1
ATOM 1408 N N . ILE A 1 178 ? 22.541 38.123 2.261 1.00 39.46 425 ILE A N 1
ATOM 1409 C CA . ILE A 1 178 ? 23.960 37.841 2.146 1.00 35.54 425 ILE A CA 1
ATOM 1410 C C . ILE A 1 178 ? 24.387 37.590 0.696 1.00 36.60 425 ILE A C 1
ATOM 1411 O O . ILE A 1 178 ? 25.469 37.991 0.304 1.00 37.60 425 ILE A O 1
ATOM 1416 N N . HIS A 1 179 ? 23.555 36.935 -0.096 1.00 37.81 426 HIS A N 1
ATOM 1417 C CA . HIS A 1 179 ? 23.907 36.569 -1.474 1.00 38.17 426 HIS A CA 1
ATOM 1418 C C . HIS A 1 179 ? 23.352 37.503 -2.518 1.00 33.56 426 HIS A C 1
ATOM 1419 O O . HIS A 1 179 ? 23.870 37.513 -3.629 1.00 27.02 426 HIS A O 1
ATOM 1426 N N . GLN A 1 180 ? 22.286 38.250 -2.201 1.00 30.34 427 GLN A N 1
ATOM 1427 C CA . GLN A 1 180 ? 21.864 39.329 -3.079 1.00 34.59 427 GLN A CA 1
ATOM 1428 C C . GLN A 1 180 ? 21.740 40.655 -2.299 1.00 33.62 427 GLN A C 1
ATOM 1429 O O . GLN A 1 180 ? 20.651 41.225 -2.180 1.00 30.33 427 GLN A O 1
ATOM 1435 N N . PRO A 1 181 ? 22.860 41.159 -1.755 1.00 34.31 428 PRO A N 1
ATOM 1436 C CA . PRO A 1 181 ? 22.751 42.360 -0.901 1.00 31.54 428 PRO A CA 1
ATOM 1437 C C . PRO A 1 181 ? 22.326 43.607 -1.687 1.00 31.73 428 PRO A C 1
ATOM 1438 O O . PRO A 1 181 ? 21.752 44.514 -1.123 1.00 29.59 428 PRO A O 1
ATOM 1442 N N . GLU A 1 182 ? 22.565 43.627 -2.979 1.00 32.64 429 GLU A N 1
ATOM 1443 C CA . GLU A 1 182 ? 22.059 44.691 -3.802 1.00 37.26 429 GLU A CA 1
ATOM 1444 C C . GLU A 1 182 ? 20.592 44.577 -4.209 1.00 43.94 429 GLU A C 1
ATOM 1445 O O . GLU A 1 182 ? 20.068 45.586 -4.683 1.00 41.94 429 GLU A O 1
ATOM 1451 N N . ASN A 1 183 ? 19.926 43.411 -4.098 1.00 43.17 430 ASN A N 1
ATOM 1452 C CA . ASN A 1 183 ? 18.474 43.348 -4.417 1.00 44.38 430 ASN A CA 1
ATOM 1453 C C . ASN A 1 183 ? 17.636 43.032 -3.150 1.00 41.80 430 ASN A C 1
ATOM 1454 O O . ASN A 1 183 ? 17.470 41.876 -2.773 1.00 41.45 430 ASN A O 1
ATOM 1459 N N . PRO A 1 184 ? 17.088 44.055 -2.493 1.00 37.44 431 PRO A N 1
ATOM 1460 C CA . PRO A 1 184 ? 16.337 43.788 -1.282 1.00 34.94 431 PRO A CA 1
ATOM 1461 C C . PRO A 1 184 ? 14.968 43.174 -1.506 1.00 32.23 431 PRO A C 1
ATOM 1462 O O . PRO A 1 184 ? 14.361 42.787 -0.525 1.00 31.30 431 PRO A O 1
ATOM 1466 N N . GLN A 1 185 ? 14.466 43.158 -2.749 1.00 31.00 432 GLN A N 1
ATOM 1467 C CA . GLN A 1 185 ? 13.234 42.444 -3.069 1.00 34.15 432 GLN A CA 1
ATOM 1468 C C . GLN A 1 185 ? 13.426 40.913 -3.322 1.00 32.43 432 GLN A C 1
ATOM 1469 O O . GLN A 1 185 ? 12.444 40.240 -3.578 1.00 32.02 432 GLN A O 1
ATOM 1475 N N . HIS A 1 186 ? 14.665 40.402 -3.298 1.00 27.96 433 HIS A N 1
ATOM 1476 C CA . HIS A 1 186 ? 14.971 38.998 -3.639 1.00 28.04 433 HIS A CA 1
ATOM 1477 C C . HIS A 1 186 ? 14.134 37.982 -2.847 1.00 25.07 433 HIS A C 1
ATOM 1478 O O . HIS A 1 186 ? 13.634 37.061 -3.436 1.00 26.00 433 HIS A O 1
ATOM 1485 N N . PHE A 1 187 ? 14.009 38.160 -1.536 1.00 23.01 434 PHE A N 1
ATOM 1486 C CA . PHE A 1 187 ? 13.305 37.223 -0.686 1.00 22.73 434 PHE A CA 1
ATOM 1487 C C . PHE A 1 187 ? 11.862 37.190 -1.209 1.00 26.55 434 PHE A C 1
ATOM 1488 O O . PHE A 1 187 ? 11.271 36.106 -1.418 1.00 26.06 434 PHE A O 1
ATOM 1496 N N . ALA A 1 188 ? 11.337 38.362 -1.553 1.00 26.82 435 ALA A N 1
ATOM 1497 C CA . ALA A 1 188 ? 9.956 38.443 -1.971 1.00 26.37 435 ALA A CA 1
ATOM 1498 C C . ALA A 1 188 ? 9.791 37.848 -3.319 1.00 25.29 435 ALA A C 1
ATOM 1499 O O . ALA A 1 188 ? 8.721 37.318 -3.638 1.00 29.42 435 ALA A O 1
ATOM 1501 N N . LYS A 1 189 ? 10.811 37.937 -4.141 1.00 26.58 436 LYS A N 1
ATOM 1502 C CA . LYS A 1 189 ? 10.754 37.297 -5.461 1.00 28.23 436 LYS A CA 1
ATOM 1503 C C . LYS A 1 189 ? 10.758 35.762 -5.317 1.00 29.33 436 LYS A C 1
ATOM 1504 O O . LYS A 1 189 ? 10.024 35.076 -6.040 1.00 29.69 436 LYS A O 1
ATOM 1510 N N . LEU A 1 190 ? 11.550 35.229 -4.375 1.00 28.30 437 LEU A N 1
ATOM 1511 C CA . LEU A 1 190 ? 11.609 33.790 -4.185 1.00 29.18 437 LEU A CA 1
ATOM 1512 C C . LEU A 1 190 ? 10.236 33.352 -3.793 1.00 27.38 437 LEU A C 1
ATOM 1513 O O . LEU A 1 190 ? 9.697 32.442 -4.409 1.00 27.19 437 LEU A O 1
ATOM 1518 N N . LEU A 1 191 ? 9.642 34.052 -2.840 1.00 27.40 438 LEU A N 1
ATOM 1519 C CA . LEU A 1 191 ? 8.299 33.688 -2.387 1.00 29.77 438 LEU A CA 1
ATOM 1520 C C . LEU A 1 191 ? 7.247 33.894 -3.447 1.00 27.23 438 LEU A C 1
ATOM 1521 O O . LEU A 1 191 ? 6.271 33.152 -3.527 1.00 24.85 438 LEU A O 1
ATOM 1526 N N . GLY A 1 192 ? 7.463 34.863 -4.299 1.00 29.31 439 GLY A N 1
ATOM 1527 C CA . GLY A 1 192 ? 6.586 35.025 -5.448 1.00 29.83 439 GLY A CA 1
ATOM 1528 C C . GLY A 1 192 ? 6.615 33.852 -6.412 1.00 29.54 439 GLY A C 1
ATOM 1529 O O . GLY A 1 192 ? 5.572 33.500 -6.985 1.00 27.04 439 GLY A O 1
ATOM 1530 N N . ARG A 1 193 ? 7.783 33.240 -6.601 1.00 29.49 440 ARG A N 1
ATOM 1531 C CA . ARG A 1 193 ? 7.858 32.026 -7.454 1.00 33.04 440 ARG A CA 1
ATOM 1532 C C . ARG A 1 193 ? 7.143 30.819 -6.849 1.00 31.79 440 ARG A C 1
ATOM 1533 O O . ARG A 1 193 ? 6.701 29.966 -7.589 1.00 31.65 440 ARG A O 1
ATOM 1541 N N . LEU A 1 194 ? 7.020 30.760 -5.529 1.00 28.99 441 LEU A N 1
ATOM 1542 C CA . LEU A 1 194 ? 6.186 29.759 -4.913 1.00 29.52 441 LEU A CA 1
ATOM 1543 C C . LEU A 1 194 ? 4.725 29.835 -5.341 1.00 32.00 441 LEU A C 1
ATOM 1544 O O . LEU A 1 194 ? 4.073 28.792 -5.398 1.00 31.27 441 LEU A O 1
ATOM 1549 N N . THR A 1 195 ? 4.204 31.023 -5.668 1.00 33.51 442 THR A N 1
ATOM 1550 C CA . THR A 1 195 ? 2.782 31.078 -5.996 1.00 33.49 442 THR A CA 1
ATOM 1551 C C . THR A 1 195 ? 2.559 30.531 -7.411 1.00 32.77 442 THR A C 1
ATOM 1552 O O . THR A 1 195 ? 1.545 29.881 -7.677 1.00 30.54 442 THR A O 1
ATOM 1556 N N . GLU A 1 196 ? 3.529 30.774 -8.291 1.00 33.86 443 GLU A N 1
ATOM 1557 C CA . GLU A 1 196 ? 3.589 30.153 -9.607 1.00 33.98 443 GLU A CA 1
ATOM 1558 C C . GLU A 1 196 ? 3.759 28.603 -9.509 1.00 32.49 443 GLU A C 1
ATOM 1559 O O . GLU A 1 196 ? 3.116 27.856 -10.234 1.00 30.81 443 GLU A O 1
ATOM 1565 N N . LEU A 1 197 ? 4.641 28.151 -8.627 1.00 29.77 444 LEU A N 1
ATOM 1566 C CA . LEU A 1 197 ? 4.829 26.730 -8.316 1.00 29.93 444 LEU A CA 1
ATOM 1567 C C . LEU A 1 197 ? 3.515 26.073 -7.942 1.00 29.49 444 LEU A C 1
ATOM 1568 O O . LEU A 1 197 ? 3.226 25.018 -8.427 1.00 25.24 444 LEU A O 1
ATOM 1573 N N . ARG A 1 198 ? 2.705 26.715 -7.112 1.00 31.21 445 ARG A N 1
ATOM 1574 C CA . ARG A 1 198 ? 1.403 26.133 -6.724 1.00 33.36 445 ARG A CA 1
ATOM 1575 C C . ARG A 1 198 ? 0.433 25.834 -7.873 1.00 30.23 445 ARG A C 1
ATOM 1576 O O . ARG A 1 198 ? -0.406 24.913 -7.778 1.00 25.67 445 ARG A O 1
ATOM 1584 N N . THR A 1 199 ? 0.547 26.588 -8.961 1.00 28.80 446 THR A N 1
ATOM 1585 C CA . THR A 1 199 ? -0.352 26.387 -10.101 1.00 28.93 446 THR A CA 1
ATOM 1586 C C . THR A 1 199 ? -0.184 24.995 -10.747 1.00 29.83 446 THR A C 1
ATOM 1587 O O . THR A 1 199 ? -1.101 24.503 -11.431 1.00 28.72 446 THR A O 1
ATOM 1591 N N . PHE A 1 200 ? 0.978 24.368 -10.519 1.00 28.54 447 PHE A N 1
ATOM 1592 C CA . PHE A 1 200 ? 1.214 23.016 -10.968 1.00 27.60 447 PHE A CA 1
ATOM 1593 C C . PHE A 1 200 ? 0.401 21.972 -10.256 1.00 25.53 447 PHE A C 1
ATOM 1594 O O . PHE A 1 200 ? 0.255 20.913 -10.818 1.00 28.26 447 PHE A O 1
ATOM 1602 N N . ASN A 1 201 ? -0.163 22.230 -9.084 1.00 22.81 448 ASN A N 1
ATOM 1603 C CA . ASN A 1 201 ? -1.062 21.244 -8.500 1.00 25.67 448 ASN A CA 1
ATOM 1604 C C . ASN A 1 201 ? -2.215 20.911 -9.446 1.00 30.46 448 ASN A C 1
ATOM 1605 O O . ASN A 1 201 ? -2.477 19.731 -9.707 1.00 30.51 448 ASN A O 1
ATOM 1610 N N . HIS A 1 202 ? -2.839 21.936 -10.008 1.00 31.90 449 HIS A N 1
ATOM 1611 C CA . HIS A 1 202 ? -3.943 21.761 -10.913 1.00 38.02 449 HIS A CA 1
ATOM 1612 C C . HIS A 1 202 ? -3.483 21.150 -12.278 1.00 34.34 449 HIS A C 1
ATOM 1613 O O . HIS A 1 202 ? -4.058 20.128 -12.723 1.00 30.37 449 HIS A O 1
ATOM 1620 N N . HIS A 1 203 ? -2.432 21.712 -12.895 1.00 30.95 450 HIS A N 1
ATOM 1621 C CA . HIS A 1 203 ? -1.876 21.156 -14.140 1.00 32.99 450 HIS A CA 1
ATOM 1622 C C . HIS A 1 203 ? -1.518 19.688 -14.023 1.00 34.88 450 HIS A C 1
ATOM 1623 O O . HIS A 1 203 ? -1.721 18.916 -14.971 1.00 36.34 450 HIS A O 1
ATOM 1630 N N . HIS A 1 204 ? -0.941 19.305 -12.889 1.00 28.87 451 HIS A N 1
ATOM 1631 C CA . HIS A 1 204 ? -0.445 17.970 -12.764 1.00 25.96 451 HIS A CA 1
ATOM 1632 C C . HIS A 1 204 ? -1.610 16.996 -12.669 1.00 25.18 451 HIS A C 1
ATOM 1633 O O . HIS A 1 204 ? -1.559 15.912 -13.248 1.00 22.21 451 HIS A O 1
ATOM 1640 N N . ALA A 1 205 ? -2.651 17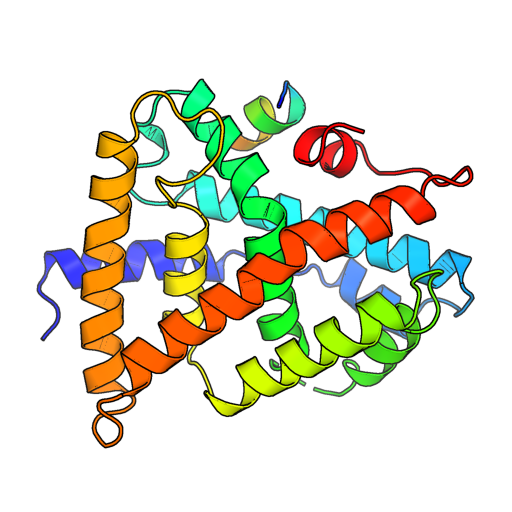.369 -11.937 1.00 24.67 452 ALA A N 1
ATOM 1641 C CA . ALA A 1 205 ? -3.796 16.484 -11.839 1.00 26.63 452 ALA A CA 1
ATOM 1642 C C . ALA A 1 205 ? -4.405 16.216 -13.224 1.00 28.25 452 ALA A C 1
ATOM 1643 O O . ALA A 1 205 ? -4.830 15.081 -13.508 1.00 28.48 452 ALA A O 1
ATOM 1645 N N . GLU A 1 206 ? -4.447 17.257 -14.064 1.00 31.31 453 GLU A N 1
ATOM 1646 C CA . GLU A 1 206 ? -4.936 17.153 -15.451 1.00 32.76 453 GLU A CA 1
ATOM 1647 C C . GLU A 1 206 ? -4.019 16.291 -16.324 1.00 31.67 453 GLU A C 1
ATOM 1648 O O . GLU A 1 206 ? -4.483 15.421 -17.026 1.00 33.73 453 GLU A O 1
ATOM 1654 N N . MET A 1 207 ? -2.717 16.466 -16.243 1.00 32.35 454 MET A N 1
ATOM 1655 C CA . MET A 1 207 ? -1.836 15.552 -16.932 1.00 32.65 454 MET A CA 1
ATOM 1656 C C . MET A 1 207 ? -2.075 14.092 -16.547 1.00 34.13 454 MET A C 1
ATOM 1657 O O . MET A 1 207 ? -2.073 13.204 -17.431 1.00 33.66 454 MET A O 1
ATOM 1662 N N . LEU A 1 208 ? -2.207 13.818 -15.244 1.00 31.84 455 LEU A N 1
ATOM 1663 C CA . LEU A 1 208 ? -2.514 12.455 -14.810 1.00 32.87 455 LEU A CA 1
ATOM 1664 C C . LEU A 1 208 ? -3.838 11.945 -15.358 1.00 30.84 455 LEU A C 1
ATOM 1665 O O . LEU A 1 208 ? -3.934 10.794 -15.716 1.00 30.36 455 LEU A O 1
ATOM 1670 N N . MET A 1 209 ? -4.828 12.805 -15.432 1.00 32.80 456 MET A N 1
ATOM 1671 C CA . MET A 1 209 ? -6.133 12.384 -15.888 1.00 40.29 456 MET A CA 1
ATOM 1672 C C . MET A 1 209 ? -6.051 11.945 -17.374 1.00 39.71 456 MET A C 1
ATOM 1673 O O . MET A 1 209 ? -6.618 10.901 -17.694 1.00 36.61 456 MET A O 1
ATOM 1678 N N . SER A 1 210 ? -5.339 12.695 -18.245 1.00 36.46 457 SER A N 1
ATOM 1679 C CA . SER A 1 210 ? -5.227 12.303 -19.673 1.00 39.01 457 SER A CA 1
ATOM 1680 C C . SER A 1 210 ? -4.275 11.125 -19.918 1.00 39.40 457 SER A C 1
ATOM 1681 O O . SER A 1 210 ? -4.523 10.299 -20.845 1.00 36.72 457 SER A O 1
ATOM 1684 N N . TRP A 1 211 ? -3.215 11.012 -19.105 1.00 35.67 458 TRP A N 1
ATOM 1685 C CA . TRP A 1 211 ? -2.418 9.798 -19.155 1.00 34.66 458 TRP A CA 1
ATOM 1686 C C . TRP A 1 211 ? -3.224 8.566 -18.888 1.00 36.31 458 TRP A C 1
ATOM 1687 O O . TRP A 1 211 ? -2.991 7.556 -19.557 1.00 30.83 458 TRP A O 1
ATOM 1698 N N . ARG A 1 212 ? -4.198 8.618 -17.974 1.00 42.85 459 ARG A N 1
ATOM 1699 C CA . ARG A 1 212 ? -5.045 7.430 -17.690 1.00 47.32 459 ARG A CA 1
ATOM 1700 C C . ARG A 1 212 ? -5.968 7.132 -18.912 1.00 50.77 459 ARG A C 1
ATOM 1701 O O . ARG A 1 212 ? -7.098 7.509 -19.020 1.00 45.24 459 ARG A O 1
ATOM 1709 N N . VAL A 1 213 ? -5.287 6.588 -19.922 1.00 73.96 460 VAL A N 1
ATOM 1710 C CA . VAL A 1 213 ? -5.809 6.046 -21.170 1.00 66.50 460 VAL A CA 1
ATOM 1711 C C . VAL A 1 213 ? -4.945 4.781 -21.381 1.00 66.21 460 VAL A C 1
ATOM 1712 O O . VAL A 1 213 ? -4.043 4.722 -22.254 1.00 53.01 460 VAL A O 1
ATOM 1716 N N . ASP A 1 214 ? -5.208 3.810 -20.489 1.00 66.18 461 ASP A N 1
ATOM 1717 C CA . ASP A 1 214 ? -4.565 2.493 -20.439 1.00 69.36 461 ASP A CA 1
ATOM 1718 C C . ASP A 1 214 ? -3.156 2.551 -19.784 1.00 70.64 461 ASP A C 1
ATOM 1719 O O . ASP A 1 214 ? -2.590 1.503 -19.480 1.00 66.25 461 ASP A O 1
ATOM 1724 N N . HIS A 1 215 ? -2.598 3.744 -19.521 1.00 76.03 462 HIS A N 1
ATOM 1725 C CA . HIS A 1 215 ? -1.209 3.846 -19.006 1.00 77.27 462 HIS A CA 1
ATOM 1726 C C . HIS A 1 215 ? -1.081 3.444 -17.533 1.00 80.77 462 HIS A C 1
ATOM 1727 O O . HIS A 1 215 ? -2.007 3.620 -16.697 1.00 74.82 462 HIS A O 1
ATOM 1734 N N . LYS A 1 216 ? 0.130 2.968 -17.252 1.00 73.90 463 LYS A N 1
ATOM 1735 C CA . LYS A 1 216 ? 0.485 2.246 -16.036 1.00 77.77 463 LYS A CA 1
ATOM 1736 C C . LYS A 1 216 ? 1.545 3.057 -15.253 1.00 71.31 463 LYS A C 1
ATOM 1737 O O . LYS A 1 216 ? 2.463 3.697 -15.856 1.00 58.79 463 LYS A O 1
ATOM 1743 N N . PHE A 1 217 ? 1.382 3.056 -13.920 1.00 56.51 464 PHE A N 1
ATOM 1744 C CA . PHE A 1 217 ? 2.260 3.810 -13.013 1.00 47.85 464 PHE A CA 1
ATOM 1745 C C . PHE A 1 217 ? 2.935 2.941 -11.980 1.00 38.90 464 PHE A C 1
ATOM 1746 O O . PHE A 1 217 ? 2.385 1.908 -11.508 1.00 34.89 464 PHE A O 1
ATOM 1754 N N . THR A 1 218 ? 4.112 3.390 -11.570 1.00 28.78 465 THR A N 1
ATOM 1755 C CA . THR A 1 218 ? 4.778 2.668 -10.557 1.00 26.32 465 THR A CA 1
ATOM 1756 C C . THR A 1 218 ? 3.953 2.709 -9.213 1.00 26.65 465 THR A C 1
ATOM 1757 O O . THR A 1 218 ? 3.107 3.615 -8.962 1.00 21.49 465 THR A O 1
ATOM 1761 N N . PRO A 1 219 ? 4.227 1.734 -8.327 1.00 25.25 466 PRO A N 1
ATOM 1762 C CA . PRO A 1 219 ? 3.594 1.690 -7.015 1.00 22.73 466 PRO A CA 1
ATOM 1763 C C . PRO A 1 219 ? 3.693 3.012 -6.241 1.00 18.71 466 PRO A C 1
ATOM 1764 O O . PRO A 1 219 ? 2.711 3.478 -5.700 1.00 15.17 466 PRO A O 1
ATOM 1768 N N . LEU A 1 220 ? 4.889 3.586 -6.188 1.00 15.68 467 LEU A N 1
ATOM 1769 C CA . LEU A 1 220 ? 5.080 4.781 -5.434 1.00 14.61 467 LEU A CA 1
ATOM 1770 C C . LEU A 1 220 ? 4.245 5.975 -5.967 1.00 14.83 467 LEU A C 1
ATOM 1771 O O . LEU A 1 220 ? 3.730 6.726 -5.177 1.00 13.43 467 LEU A O 1
ATOM 1776 N N . LEU A 1 221 ? 4.113 6.119 -7.276 1.00 14.23 468 LEU A N 1
ATOM 1777 C CA . LEU A 1 221 ? 3.380 7.196 -7.825 1.00 15.92 468 LEU A CA 1
ATOM 1778 C C . LEU A 1 221 ? 1.904 6.972 -7.630 1.00 19.19 468 LEU A C 1
ATOM 1779 O O . LEU A 1 221 ? 1.135 7.934 -7.503 1.00 16.44 468 LEU A O 1
ATOM 1784 N N . GLN A 1 222 ? 1.520 5.699 -7.587 1.00 23.61 469 GLN A N 1
ATOM 1785 C CA . GLN A 1 222 ? 0.153 5.337 -7.247 1.00 28.11 469 GLN A CA 1
ATOM 1786 C C . GLN A 1 222 ? -0.242 5.729 -5.862 1.00 25.60 469 GLN A C 1
ATOM 1787 O O . GLN A 1 222 ? -1.321 6.300 -5.716 1.00 23.00 469 GLN A O 1
ATOM 1793 N N . GLU A 1 223 ? 0.608 5.452 -4.869 1.00 21.35 470 GLU A N 1
ATOM 1794 C CA . GLU A 1 223 ? 0.343 5.901 -3.517 1.00 21.69 470 GLU A CA 1
ATOM 1795 C C . GLU A 1 223 ? 0.431 7.389 -3.302 1.00 19.62 470 GLU A C 1
ATOM 1796 O O . GLU A 1 223 ? -0.403 7.936 -2.607 1.00 20.80 470 GLU A O 1
ATOM 1802 N N . ILE A 1 224 ? 1.446 8.039 -3.830 1.00 16.94 471 ILE A N 1
ATOM 1803 C CA . ILE A 1 224 ? 1.686 9.439 -3.523 1.00 19.05 471 ILE A CA 1
ATOM 1804 C C . ILE A 1 224 ? 0.490 10.231 -4.082 1.00 20.97 471 ILE A C 1
ATOM 1805 O O . ILE A 1 224 ? -0.048 11.091 -3.406 1.00 20.54 471 ILE A O 1
ATOM 1810 N N . TRP A 1 225 ? -0.029 9.869 -5.250 1.00 23.57 472 TRP A N 1
ATOM 1811 C CA . TRP A 1 225 ? -1.158 10.632 -5.800 1.00 27.07 472 TRP A CA 1
ATOM 1812 C C . TRP A 1 225 ? -2.527 9.967 -5.778 1.00 30.26 472 TRP A C 1
ATOM 1813 O O . TRP A 1 225 ? -3.393 10.494 -6.402 1.00 32.64 472 TRP A O 1
ATOM 1824 N N . ASP A 1 226 ? -2.733 8.872 -5.043 1.00 36.85 473 ASP A N 1
ATOM 1825 C CA . ASP A 1 226 ? -4.031 8.082 -5.018 1.00 44.51 473 ASP A CA 1
ATOM 1826 C C . ASP A 1 226 ? -4.664 7.766 -6.373 1.00 48.25 473 ASP A C 1
ATOM 1827 O O . ASP A 1 226 ? -5.678 8.365 -6.741 1.00 51.28 473 ASP A O 1
ATOM 1832 N N . VAL A 1 227 ? -4.095 6.794 -7.081 1.00 54.45 474 VAL A N 1
ATOM 1833 C CA . VAL A 1 227 ? -4.529 6.444 -8.434 1.00 63.10 474 VAL A CA 1
ATOM 1834 C C . VAL A 1 227 ? -4.397 4.943 -8.647 1.00 65.22 474 VAL A C 1
ATOM 1835 O O . VAL A 1 227 ? -5.372 4.227 -8.467 1.00 70.50 474 VAL A O 1
ATOM 1839 N N . GLU B 2 1 ? -1.875 8.525 0.489 1.00 46.59 745 GLU B N 1
ATOM 1840 C CA . GLU B 2 1 ? -1.619 7.795 1.714 1.00 47.68 745 GLU B CA 1
ATOM 1841 C C . GLU B 2 1 ? -1.396 6.326 1.469 1.00 56.24 745 GLU B C 1
ATOM 1842 O O . GLU B 2 1 ? -1.773 5.787 0.456 1.00 51.45 745 GLU B O 1
ATOM 1848 N N . HIS B 2 2 ? -0.653 5.779 2.459 1.00 57.68 746 HIS B N 1
ATOM 1849 C CA . HIS B 2 2 ? -0.374 4.345 2.678 1.00 55.51 746 HIS B CA 1
ATOM 1850 C C . HIS B 2 2 ? 0.933 3.572 3.093 1.00 42.94 746 HIS B C 1
ATOM 1851 O O . HIS B 2 2 ? 1.828 4.144 3.624 1.00 37.35 746 HIS B O 1
ATOM 1858 N N . GLN B 2 3 ? 0.965 2.259 2.877 1.00 40.09 747 GLN B N 1
ATOM 1859 C CA . GLN B 2 3 ? 1.982 1.364 3.396 1.00 35.44 747 GLN B CA 1
ATOM 1860 C C . GLN B 2 3 ? 3.348 1.623 2.860 1.00 28.35 747 GLN B C 1
ATOM 1861 O O . GLN B 2 3 ? 4.327 1.613 3.597 1.00 27.92 747 GLN B O 1
ATOM 1867 N N . LEU B 2 4 ? 3.420 1.787 1.556 1.00 24.12 748 LEU B N 1
ATOM 1868 C CA . LEU B 2 4 ? 4.683 2.072 0.923 1.00 23.57 748 LEU B CA 1
ATOM 1869 C C . LEU B 2 4 ? 5.303 3.372 1.461 1.00 24.21 748 LEU B C 1
ATOM 1870 O O . LEU B 2 4 ? 6.474 3.370 1.884 1.00 24.51 748 LEU B O 1
ATOM 1875 N N . LEU B 2 5 ? 4.518 4.433 1.588 1.00 24.95 749 LEU B N 1
ATOM 1876 C CA . LEU B 2 5 ? 5.061 5.662 2.149 1.00 23.67 749 LEU B CA 1
ATOM 1877 C C . LEU B 2 5 ? 5.489 5.502 3.586 1.00 24.13 749 LEU B C 1
ATOM 1878 O O . LEU B 2 5 ? 6.581 5.988 4.009 1.00 21.64 749 LEU B O 1
ATOM 1883 N N . ARG B 2 6 ? 4.640 4.857 4.382 1.00 24.42 750 ARG B N 1
ATOM 1884 C CA . ARG B 2 6 ? 5.007 4.591 5.800 1.00 23.11 750 ARG B CA 1
ATOM 1885 C C . ARG B 2 6 ? 6.290 3.791 5.879 1.00 22.22 750 ARG B C 1
ATOM 1886 O O . ARG B 2 6 ? 7.184 4.091 6.679 1.00 25.56 750 ARG B O 1
ATOM 1894 N N . TYR B 2 7 ? 6.458 2.836 4.977 1.00 21.28 751 TYR B N 1
ATOM 1895 C CA . TYR B 2 7 ? 7.702 2.057 4.930 1.00 22.50 751 TYR B CA 1
ATOM 1896 C C . TYR B 2 7 ? 8.926 2.894 4.608 1.00 21.23 751 TYR B C 1
ATOM 1897 O O . TYR B 2 7 ? 10.019 2.741 5.188 1.00 20.69 751 TYR B O 1
ATOM 1906 N N . LEU B 2 8 ? 8.752 3.782 3.637 1.00 21.83 752 LEU B N 1
ATOM 1907 C CA . LEU B 2 8 ? 9.863 4.602 3.149 1.00 20.03 752 LEU B CA 1
ATOM 1908 C C . LEU B 2 8 ? 10.237 5.600 4.216 1.00 18.92 752 LEU B C 1
ATOM 1909 O O . LEU B 2 8 ? 11.414 5.845 4.424 1.00 19.48 752 LEU B O 1
ATOM 1914 N N . LEU B 2 9 ? 9.269 6.130 4.935 1.00 20.45 753 LEU B N 1
ATOM 1915 C CA . LEU B 2 9 ? 9.589 7.000 6.062 1.00 25.54 753 LEU B CA 1
ATOM 1916 C C . LEU B 2 9 ? 10.277 6.286 7.205 1.00 28.82 753 LEU B C 1
ATOM 1917 O O . LEU B 2 9 ? 11.174 6.858 7.821 1.00 29.31 753 LEU B O 1
ATOM 1922 N N . ASP B 2 10 ? 9.868 5.061 7.500 1.00 32.21 754 ASP B N 1
ATOM 1923 C CA . ASP B 2 10 ? 10.387 4.368 8.693 1.00 32.41 754 ASP B CA 1
ATOM 1924 C C . ASP B 2 10 ? 11.754 3.717 8.568 1.00 36.92 754 ASP B C 1
ATOM 1925 O O . ASP B 2 10 ? 12.395 3.482 9.571 1.00 41.98 754 ASP B O 1
ATOM 1930 N N . LYS B 2 11 ? 12.256 3.471 7.368 1.00 42.12 755 LYS B N 1
ATOM 1931 C CA . LYS B 2 11 ? 13.383 2.528 7.202 1.00 43.05 755 LYS B CA 1
ATOM 1932 C C . LYS B 2 11 ? 14.816 2.962 7.580 1.00 40.98 755 LYS B C 1
ATOM 1933 O O . LYS B 2 11 ? 15.056 4.111 7.904 1.00 50.28 755 LYS B O 1
#

Foldseek 3Di:
DQDPVLVVLLVLLVVQLVVQDPDPVLLVLLPPPDDDLVSLQVSVLVSLVSLLVSLLSSQVSRPPLVVDDPVLNLQLSLQQSQLLSLLVVLCVLQVPPSVVSNLVSVVRHQADPVLNVLSVVLSVLVVVLVDDPSLSSLVSVLSSLQLPTPPHDCSPSSCVSNVSSLVSNLVVCCVPCVVDNCSSVSSVVSVVSSVVSVVVVVVRVVSCPPVDDHDPVVCVSHVD/DDDVVVVVVPD

B-factor: mean 33.96, std 14.43, range [12.62, 99.3]

Solvent-accessible surface area: 12082 Å² total; per-residue (Å²): 157,28,64,110,116,30,74,79,30,14,106,121,1,18,95,5,7,85,165,34,159,29,32,104,99,12,36,64,53,10,86,165,58,67,93,41,41,122,57,1,6,91,4,24,16,53,15,21,18,12,8,0,77,13,10,0,63,2,0,26,88,4,48,24,0,92,121,11,65,102,118,2,0,20,10,0,0,38,24,0,0,10,0,3,20,12,2,17,18,0,24,50,37,60,147,134,53,81,31,98,64,13,48,44,0,15,122,79,3,57,24,47,105,120,22,2,85,35,11,25,58,0,14,161,23,2,32,114,10,166,8,40,62,52,2,6,0,0,0,7,0,6,3,0,1,12,15,118,29,126,188,11,125,72,96,119,31,0,77,140,39,24,94,49,4,41,70,0,0,83,40,9,4,118,87,82,56,98,172,49,123,120,5,36,64,85,0,54,36,49,10,84,51,1,110,71,2,56,122,42,12,60,67,8,18,150,61,31,136,95,156,65,121,30,43,90,8,9,81,35,2,43,101,63,105,88,129,52,0,52,137,16,6,91,138